Protein AF-A0A5S3N6Y7-F1 (afdb_monomer_lite)

Sequence (232 aa):
MGKIKNPLSKKVLSSNWLITLTSTMLGVLLGLYLNSYYENKKLIEAKEKALEQVLKEVSENEEILTSYNSALKSKFDPLMYLFSKLNEDGEILVHKDSIKIFKESSKNIISIENIQEKSANFYQINGTFDFHLDSPLLFKGLSNVTWQSYKQTNYLSITNFRCLIDFEGLYELQEEVNKLNYNWRETFVNENFFENIVFRNKLAKQMRNLIIKQNLLLDLYKYRENVLKNCD

Foldseek 3Di:
DDDPDDPVVVVVVPDPVVVVVVVVVVVVVVVVVVVVVVVVVVLVVVLVVLVVVLLVLLVVLLVLLVLQLVLLVVVLQLLVVQLVQQDLQLWRKDFPVCVVVNCVSNVQFWDWDDWDDPDPTIITTDTDTDRDRPGPCLPPFRDCPSVVVSVPDPSVVVWQVLLVVLSVVLVVLSVVLSVLSPVLSCLVPVDPCSNDPVSVVVNSVSSVVSSVSSVVSSVSSVCVVVSVVRGD

Structure (mmCIF, N/CA/C/O backbone):
data_AF-A0A5S3N6Y7-F1
#
_entry.id   AF-A0A5S3N6Y7-F1
#
loop_
_atom_site.group_PDB
_atom_site.id
_atom_site.type_symbol
_atom_site.label_atom_id
_atom_site.label_alt_id
_atom_site.label_comp_id
_atom_site.label_asym_id
_atom_site.label_entity_id
_atom_site.label_seq_id
_atom_site.pdbx_PDB_ins_code
_atom_site.Cartn_x
_atom_site.Cartn_y
_atom_site.Cartn_z
_atom_site.occupancy
_atom_site.B_iso_or_equiv
_atom_site.auth_seq_id
_atom_site.auth_comp_id
_atom_site.auth_asym_id
_atom_site.auth_atom_id
_atom_site.pdbx_PDB_model_num
ATOM 1 N N . MET A 1 1 ? 73.025 -12.690 -57.523 1.00 43.97 1 MET A N 1
ATOM 2 C CA . MET A 1 1 ? 72.097 -11.619 -57.090 1.00 43.97 1 MET A CA 1
ATOM 3 C C . MET A 1 1 ? 71.274 -11.159 -58.287 1.00 43.97 1 MET A C 1
ATOM 5 O O . MET A 1 1 ? 71.806 -10.471 -59.142 1.00 43.97 1 MET A O 1
ATOM 9 N N . GLY A 1 2 ? 70.002 -11.548 -58.369 1.00 42.09 2 GLY A N 1
ATOM 10 C CA . GLY A 1 2 ? 69.064 -11.058 -59.384 1.00 42.09 2 GLY A CA 1
ATOM 11 C C . GLY A 1 2 ? 67.694 -10.887 -58.741 1.00 42.09 2 GLY A C 1
ATOM 12 O O . GLY A 1 2 ? 67.051 -11.870 -58.393 1.00 42.09 2 GLY A O 1
ATOM 13 N N . LYS A 1 3 ? 67.292 -9.636 -58.485 1.00 48.16 3 LYS A N 1
ATOM 14 C CA . LYS A 1 3 ? 66.012 -9.289 -57.853 1.00 48.16 3 LYS A CA 1
ATOM 15 C C . LYS A 1 3 ? 64.872 -9.528 -58.846 1.00 48.16 3 LYS A C 1
ATOM 17 O O . LYS A 1 3 ? 64.744 -8.777 -59.811 1.00 48.16 3 LYS A O 1
ATOM 22 N N . ILE A 1 4 ? 64.008 -10.504 -58.572 1.00 48.06 4 ILE A N 1
ATOM 23 C CA . ILE A 1 4 ? 62.712 -10.640 -59.245 1.00 48.06 4 ILE A CA 1
ATOM 24 C C . ILE A 1 4 ? 61.803 -9.523 -58.711 1.00 48.06 4 ILE A C 1
ATOM 26 O O . ILE A 1 4 ? 61.243 -9.615 -57.621 1.00 48.06 4 ILE A O 1
ATOM 30 N N . LYS A 1 5 ? 61.704 -8.416 -59.455 1.00 53.94 5 LYS A N 1
ATOM 31 C CA . LYS A 1 5 ? 60.680 -7.385 -59.237 1.00 53.94 5 LYS A CA 1
ATOM 32 C C . LYS A 1 5 ? 59.396 -7.860 -59.907 1.00 53.94 5 LYS A C 1
ATOM 34 O O . LYS A 1 5 ? 59.330 -7.886 -61.128 1.00 53.94 5 LYS A O 1
ATOM 39 N N . ASN A 1 6 ? 58.391 -8.207 -59.109 1.00 48.56 6 ASN A N 1
ATOM 40 C CA . ASN A 1 6 ? 57.060 -8.580 -59.583 1.00 48.56 6 ASN A CA 1
ATOM 41 C C . ASN A 1 6 ? 56.277 -7.298 -59.974 1.00 48.56 6 ASN A C 1
ATOM 43 O O . ASN A 1 6 ? 55.905 -6.540 -59.076 1.00 48.56 6 ASN A O 1
ATOM 47 N N . PRO A 1 7 ? 56.038 -6.984 -61.267 1.00 47.34 7 PRO A N 1
ATOM 48 C CA . PRO A 1 7 ? 55.383 -5.739 -61.685 1.00 47.34 7 PRO A CA 1
ATOM 49 C C . PRO A 1 7 ? 53.847 -5.843 -61.744 1.00 47.34 7 PRO A C 1
ATOM 51 O O . PRO A 1 7 ? 53.169 -4.835 -61.939 1.00 47.34 7 PRO A O 1
ATOM 54 N N . LEU A 1 8 ? 53.285 -7.041 -61.557 1.00 47.97 8 LEU A N 1
ATOM 55 C CA . LEU A 1 8 ? 51.847 -7.306 -61.666 1.00 47.97 8 LEU A CA 1
ATOM 56 C C . LEU A 1 8 ? 51.025 -6.795 -60.471 1.00 47.97 8 LEU A C 1
ATOM 58 O O . LEU A 1 8 ? 49.862 -6.445 -60.652 1.00 47.97 8 LEU A O 1
ATOM 62 N N . SER A 1 9 ? 51.616 -6.652 -59.279 1.00 53.56 9 SER A N 1
ATOM 63 C CA . SER A 1 9 ? 50.878 -6.162 -58.103 1.00 53.56 9 SER A CA 1
ATOM 64 C C . SER A 1 9 ? 50.538 -4.668 -58.178 1.00 53.56 9 SER A C 1
ATOM 66 O O . SER A 1 9 ? 49.513 -4.247 -57.652 1.00 53.56 9 SER A O 1
ATOM 68 N N . LYS A 1 10 ? 51.343 -3.858 -58.882 1.00 51.72 10 LYS A N 1
ATOM 69 C CA . LYS A 1 10 ? 51.135 -2.400 -58.970 1.00 51.72 10 LYS A CA 1
ATOM 70 C C . LYS A 1 10 ? 50.034 -1.975 -59.947 1.00 51.72 10 LYS A C 1
ATOM 72 O O . LYS A 1 10 ? 49.425 -0.941 -59.716 1.00 51.72 10 LYS A O 1
ATOM 77 N N . LYS A 1 11 ? 49.757 -2.752 -61.005 1.00 52.03 11 LYS A N 1
ATOM 78 C CA . LYS A 1 11 ? 48.714 -2.425 -62.004 1.00 52.03 11 LYS A CA 1
ATOM 79 C C . LYS A 1 11 ? 47.298 -2.804 -61.564 1.00 52.03 11 LYS A C 1
ATOM 81 O O . LYS A 1 11 ? 46.346 -2.155 -61.980 1.00 52.03 11 LYS A O 1
ATOM 86 N N . VAL A 1 12 ? 47.153 -3.825 -60.718 1.00 54.66 12 VAL A N 1
ATOM 87 C CA . VAL A 1 12 ? 45.844 -4.230 -60.171 1.00 54.66 12 VAL A CA 1
ATOM 88 C C . VAL A 1 12 ? 45.393 -3.265 -59.066 1.00 54.66 12 VAL A C 1
ATOM 90 O O . VAL A 1 12 ? 44.217 -2.921 -58.998 1.00 54.66 12 VAL A O 1
ATOM 93 N N . LEU A 1 13 ? 46.337 -2.741 -58.273 1.00 53.34 13 LEU A N 1
ATOM 94 C CA . LEU A 1 13 ? 46.087 -1.730 -57.235 1.00 53.34 13 LEU A CA 1
ATOM 95 C C . LEU A 1 13 ? 45.814 -0.312 -57.780 1.00 53.34 13 LEU A C 1
ATOM 97 O O . LEU A 1 13 ? 45.320 0.527 -57.038 1.00 53.34 13 LEU A O 1
ATOM 101 N N . SER A 1 14 ? 46.112 -0.033 -59.055 1.00 56.16 14 SER A N 1
ATOM 102 C CA . SER A 1 14 ? 45.905 1.281 -59.688 1.00 56.16 14 SER A CA 1
ATOM 103 C C . SER A 1 14 ? 44.718 1.321 -60.659 1.00 56.16 14 SER A C 1
ATOM 105 O O . SER A 1 14 ? 44.621 2.240 -61.470 1.00 56.16 14 SER A O 1
ATOM 107 N N . SER A 1 15 ? 43.855 0.301 -60.654 1.00 67.19 15 SER A N 1
ATOM 108 C CA . SER A 1 15 ? 42.676 0.266 -61.522 1.00 67.19 15 SER A CA 1
ATOM 109 C C . SER A 1 15 ? 41.584 1.169 -60.951 1.00 67.19 15 SER A C 1
ATOM 111 O O . SER A 1 15 ? 41.131 0.940 -59.829 1.00 67.19 15 SER A O 1
ATOM 113 N N . ASN A 1 16 ? 41.122 2.158 -61.725 1.00 72.25 16 ASN A N 1
ATOM 114 C CA . ASN A 1 16 ? 40.023 3.053 -61.335 1.00 72.25 16 ASN A CA 1
ATOM 115 C C . ASN A 1 16 ? 38.793 2.276 -60.839 1.00 72.25 16 ASN A C 1
ATOM 117 O O . ASN A 1 16 ? 38.166 2.690 -59.876 1.00 72.25 16 ASN A O 1
ATOM 121 N N . TRP A 1 17 ? 38.502 1.110 -61.424 1.00 78.19 17 TRP A N 1
ATOM 122 C CA . TRP A 1 17 ? 37.406 0.242 -60.985 1.00 78.19 17 TRP A CA 1
ATOM 123 C C . TRP A 1 17 ? 37.608 -0.319 -59.568 1.00 78.19 17 TRP A C 1
ATOM 125 O O . TRP A 1 17 ? 36.667 -0.342 -58.780 1.00 78.19 17 TRP A O 1
ATOM 135 N N . LEU A 1 18 ? 38.833 -0.720 -59.210 1.00 75.44 18 LEU A N 1
ATOM 136 C CA . LEU A 1 18 ? 39.153 -1.233 -57.874 1.00 75.44 18 LEU A CA 1
ATOM 137 C C . LEU A 1 18 ? 39.140 -0.109 -56.828 1.00 75.44 18 LEU A C 1
ATOM 139 O O . LEU A 1 18 ? 38.683 -0.318 -55.706 1.00 75.44 18 LEU A O 1
ATOM 143 N N . ILE A 1 19 ? 39.566 1.098 -57.208 1.00 76.12 19 ILE A N 1
ATOM 144 C CA . ILE A 1 19 ? 39.475 2.297 -56.363 1.00 76.12 19 ILE A CA 1
ATOM 145 C C . ILE A 1 19 ? 38.005 2.679 -56.134 1.00 76.12 19 ILE A C 1
ATOM 147 O O . ILE A 1 19 ? 37.608 2.927 -55.000 1.00 76.12 19 ILE A O 1
ATOM 151 N N . THR A 1 20 ? 37.167 2.661 -57.175 1.00 81.38 20 THR A N 1
ATOM 152 C CA . THR A 1 20 ? 35.724 2.915 -57.041 1.00 81.38 20 THR A CA 1
ATOM 153 C C . THR A 1 20 ? 35.050 1.853 -56.176 1.00 81.38 20 THR A C 1
ATOM 155 O O . THR A 1 20 ? 34.348 2.210 -55.239 1.00 81.38 20 THR A O 1
ATOM 158 N N . LEU A 1 21 ? 35.308 0.563 -56.415 1.00 79.69 21 LEU A N 1
ATOM 159 C CA . LEU A 1 21 ? 34.727 -0.533 -55.633 1.00 79.69 21 LEU A CA 1
ATOM 160 C C . LEU A 1 21 ? 35.117 -0.447 -54.148 1.00 79.69 21 LEU A C 1
ATOM 162 O O . LEU A 1 21 ? 34.258 -0.565 -53.276 1.00 79.69 21 LEU A O 1
ATOM 166 N N . THR A 1 22 ? 36.398 -0.203 -53.852 1.00 79.31 22 THR A N 1
ATOM 167 C CA . THR A 1 22 ? 36.876 -0.043 -52.469 1.00 79.31 22 THR A CA 1
ATOM 168 C C . THR A 1 22 ? 36.317 1.218 -51.816 1.00 79.31 22 THR A C 1
ATOM 170 O O . THR A 1 22 ? 35.908 1.155 -50.661 1.00 79.31 22 THR A O 1
ATOM 173 N N . SER A 1 23 ? 36.203 2.335 -52.542 1.00 84.81 23 SER A N 1
ATOM 174 C CA . SER A 1 23 ? 35.559 3.560 -52.049 1.00 84.81 23 SER A CA 1
ATOM 175 C C . SER A 1 23 ? 34.069 3.358 -51.755 1.00 84.81 23 SER A C 1
ATOM 177 O O . SER A 1 23 ? 33.605 3.772 -50.695 1.00 84.81 23 SER A O 1
ATOM 179 N N . THR A 1 24 ? 33.324 2.667 -52.625 1.00 87.31 24 THR A N 1
ATOM 180 C CA . THR A 1 24 ? 31.912 2.328 -52.386 1.00 87.31 24 THR A CA 1
ATOM 181 C C . THR A 1 24 ? 31.762 1.386 -51.196 1.00 87.31 24 THR A C 1
ATOM 183 O O . THR A 1 24 ? 30.915 1.624 -50.341 1.00 87.31 24 THR A O 1
ATOM 186 N N . MET A 1 25 ? 32.602 0.353 -51.087 1.00 88.25 25 MET A N 1
ATOM 187 C CA . MET A 1 25 ? 32.562 -0.587 -49.964 1.00 88.25 25 MET A CA 1
ATOM 188 C C . MET A 1 25 ? 32.903 0.104 -48.639 1.00 88.25 25 MET A C 1
ATOM 190 O O . MET A 1 25 ? 32.197 -0.092 -47.656 1.00 88.25 25 MET A O 1
ATOM 194 N N . LEU A 1 26 ? 33.924 0.967 -48.618 1.00 87.62 26 LEU A N 1
ATOM 195 C CA . LEU A 1 26 ? 34.251 1.796 -47.456 1.00 87.62 26 LEU A CA 1
ATOM 196 C C . LEU A 1 26 ? 33.112 2.758 -47.112 1.00 87.62 26 LEU A C 1
ATOM 198 O O . LEU A 1 26 ? 32.781 2.891 -45.941 1.00 87.62 26 LEU A O 1
ATOM 202 N N . GLY A 1 27 ? 32.478 3.384 -48.106 1.00 89.19 27 GLY A N 1
ATOM 203 C CA . GLY A 1 27 ? 31.322 4.258 -47.903 1.00 89.19 27 GLY A CA 1
ATOM 204 C C . GLY A 1 27 ? 30.127 3.526 -47.290 1.00 89.19 27 GLY A C 1
ATOM 205 O O . GLY A 1 27 ? 29.530 4.025 -46.341 1.00 89.19 27 GLY A O 1
ATOM 206 N N . VAL A 1 28 ? 29.815 2.317 -47.769 1.00 91.56 28 VAL A N 1
ATOM 207 C CA . VAL A 1 28 ? 28.753 1.469 -47.202 1.00 91.56 28 VAL A CA 1
ATOM 208 C C . VAL A 1 28 ? 29.105 1.027 -45.782 1.00 91.56 28 VAL A C 1
ATOM 210 O O . VAL A 1 28 ? 28.272 1.157 -44.891 1.00 91.56 28 VAL A O 1
ATOM 213 N N . LEU A 1 29 ? 30.332 0.555 -45.541 1.00 88.75 29 LEU A N 1
ATOM 214 C CA . LEU A 1 29 ? 30.776 0.132 -44.207 1.00 88.75 29 LEU A CA 1
ATOM 215 C C . LEU A 1 29 ? 30.758 1.291 -43.204 1.00 88.75 29 LEU A C 1
ATOM 217 O O . LEU A 1 29 ? 30.262 1.125 -42.092 1.00 8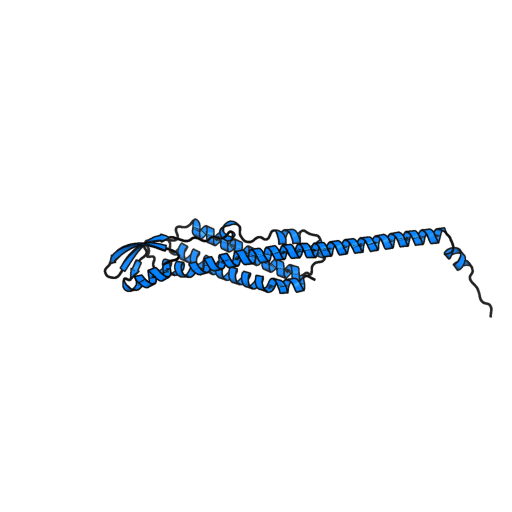8.75 29 LEU A O 1
ATOM 221 N N . LEU A 1 30 ? 31.246 2.470 -43.599 1.00 87.94 30 LEU A N 1
ATOM 222 C CA . LEU A 1 30 ? 31.186 3.682 -42.781 1.00 87.94 30 LEU A CA 1
ATOM 223 C C . LEU A 1 30 ? 29.742 4.124 -42.542 1.00 87.94 30 LEU A C 1
ATOM 225 O O . LEU A 1 30 ? 29.404 4.485 -41.420 1.00 87.94 30 LEU A O 1
ATOM 229 N N . GLY A 1 31 ? 28.880 4.060 -43.559 1.00 88.25 31 GLY A N 1
ATOM 230 C CA . GLY A 1 31 ? 27.458 4.373 -43.430 1.00 88.25 31 GLY A CA 1
ATOM 231 C C . GLY A 1 31 ? 26.744 3.449 -42.442 1.00 88.25 31 GLY A C 1
ATOM 232 O O . GLY A 1 31 ? 26.048 3.931 -41.553 1.00 88.25 31 GLY A O 1
ATOM 233 N N . LEU A 1 32 ? 26.970 2.135 -42.542 1.00 86.50 32 LEU A N 1
ATOM 234 C CA . LEU A 1 32 ? 26.429 1.144 -41.605 1.00 86.50 32 LEU A CA 1
ATOM 235 C C . LEU A 1 32 ? 26.953 1.361 -40.183 1.00 86.50 32 LEU A C 1
ATOM 237 O O . LEU A 1 32 ? 26.173 1.331 -39.235 1.00 86.50 32 LEU A O 1
ATOM 241 N N . TYR A 1 33 ? 28.255 1.619 -40.036 1.00 89.50 33 TYR A N 1
ATOM 242 C CA . TYR A 1 33 ? 28.871 1.900 -38.742 1.00 89.50 33 TYR A CA 1
ATOM 243 C C . TYR A 1 33 ? 28.282 3.157 -38.092 1.00 89.50 33 TYR A C 1
ATOM 245 O O . TYR A 1 33 ? 27.873 3.117 -36.934 1.00 89.50 33 TYR A O 1
ATOM 253 N N . LEU A 1 34 ? 28.193 4.263 -38.839 1.00 89.50 34 LEU A N 1
ATOM 254 C CA . LEU A 1 34 ? 27.618 5.512 -38.341 1.00 89.50 34 LEU A CA 1
ATOM 255 C C . LEU A 1 34 ? 26.144 5.334 -37.982 1.00 89.50 34 LEU A C 1
ATOM 257 O O . LEU A 1 34 ? 25.732 5.772 -36.912 1.00 89.50 34 LEU A O 1
ATOM 261 N N . ASN A 1 35 ? 25.362 4.660 -38.830 1.00 90.44 35 ASN A N 1
ATOM 262 C CA . ASN A 1 35 ? 23.953 4.403 -38.548 1.00 90.44 35 ASN A CA 1
ATOM 263 C C . ASN A 1 35 ? 23.782 3.579 -37.265 1.00 90.44 35 ASN A C 1
ATOM 265 O O . ASN A 1 35 ? 23.044 3.987 -36.375 1.00 90.44 35 ASN A O 1
ATOM 269 N N . SER A 1 36 ? 24.538 2.487 -37.125 1.00 86.19 36 SER A N 1
ATOM 270 C CA . SER A 1 36 ? 24.530 1.657 -35.916 1.00 86.19 36 SER A CA 1
ATOM 271 C C . SER A 1 36 ? 24.939 2.449 -34.668 1.00 86.19 36 SER A C 1
ATOM 273 O O . SER A 1 36 ? 24.307 2.323 -33.620 1.00 86.19 36 SER A O 1
ATOM 275 N N . TYR A 1 37 ? 25.942 3.325 -34.780 1.00 89.69 37 TYR A N 1
ATOM 276 C CA . TYR A 1 37 ? 26.365 4.200 -33.687 1.00 89.69 37 TYR A CA 1
ATOM 277 C C . TYR A 1 37 ? 25.256 5.177 -33.257 1.00 89.69 37 TYR A C 1
ATOM 279 O O . TYR A 1 37 ? 24.979 5.306 -32.063 1.00 89.69 37 TYR A O 1
ATOM 287 N N . TYR A 1 38 ? 24.591 5.844 -34.207 1.00 90.56 38 TYR A N 1
ATOM 288 C CA . TYR A 1 38 ? 23.493 6.771 -33.906 1.00 90.56 38 TYR A CA 1
ATOM 289 C C . TYR A 1 38 ? 22.250 6.058 -33.364 1.00 90.56 38 TYR A C 1
ATOM 291 O O . TYR A 1 38 ? 21.617 6.570 -32.440 1.00 90.56 38 TYR A O 1
ATOM 299 N N . GLU A 1 39 ? 21.912 4.882 -33.893 1.00 87.88 39 GLU A N 1
ATOM 300 C CA . GLU A 1 39 ? 20.818 4.051 -33.383 1.00 87.88 39 GLU A CA 1
ATOM 301 C C . GLU A 1 39 ? 21.078 3.619 -31.940 1.00 87.88 39 GLU A C 1
ATOM 303 O O . GLU A 1 39 ? 20.203 3.789 -31.091 1.00 87.88 39 GLU A O 1
ATOM 308 N N . ASN A 1 40 ? 22.292 3.150 -31.634 1.00 87.88 40 ASN A N 1
ATOM 309 C CA . ASN A 1 40 ? 22.659 2.762 -30.276 1.00 87.88 40 ASN A CA 1
ATOM 310 C C . ASN A 1 40 ? 22.630 3.959 -29.316 1.00 87.88 40 ASN A C 1
ATOM 312 O O . ASN A 1 40 ? 22.079 3.869 -28.222 1.00 87.88 40 ASN A O 1
ATOM 316 N N . LYS A 1 41 ? 23.149 5.118 -29.742 1.00 89.06 41 LYS A N 1
ATOM 317 C CA . LYS A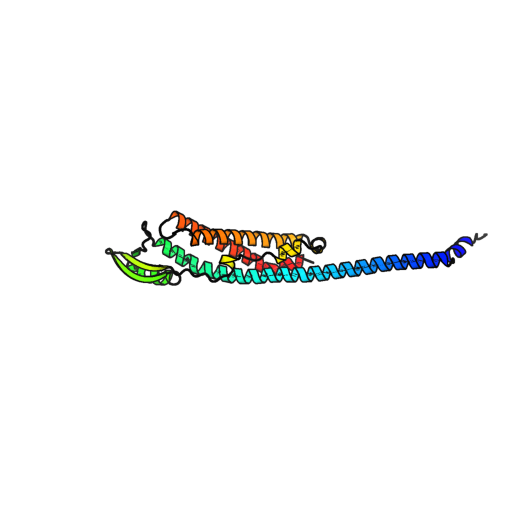 1 41 ? 23.085 6.345 -28.938 1.00 89.06 41 LYS A CA 1
ATOM 318 C C . LYS A 1 41 ? 21.639 6.748 -28.634 1.00 89.06 41 LYS A C 1
ATOM 320 O O . LYS A 1 41 ? 21.308 7.021 -27.485 1.00 89.06 41 LYS A O 1
ATOM 325 N N . LYS A 1 42 ? 20.766 6.737 -29.644 1.00 89.94 42 LYS A N 1
ATOM 326 C CA . LYS A 1 42 ? 19.338 7.043 -29.477 1.00 89.94 42 LYS A CA 1
ATOM 327 C C . LYS A 1 42 ? 18.648 6.044 -28.545 1.00 89.94 42 LYS A C 1
ATOM 329 O O . LYS A 1 42 ? 17.774 6.437 -27.777 1.00 89.94 42 LYS A O 1
ATOM 334 N N . LEU A 1 43 ? 19.030 4.768 -28.612 1.00 90.00 43 LEU A N 1
ATOM 335 C CA . LEU A 1 43 ? 18.506 3.720 -27.740 1.00 90.00 43 LEU A CA 1
ATOM 336 C C . LEU A 1 43 ? 18.898 3.960 -26.273 1.00 90.00 43 LEU A C 1
ATOM 338 O O . LEU A 1 43 ? 18.043 3.836 -25.400 1.00 90.00 43 LEU A O 1
ATOM 342 N N . ILE A 1 44 ? 20.146 4.361 -26.012 1.00 90.44 44 ILE A N 1
ATOM 343 C CA . ILE A 1 44 ? 20.635 4.709 -24.667 1.00 90.44 44 ILE A CA 1
ATOM 344 C C . ILE A 1 44 ? 19.899 5.939 -24.117 1.00 90.44 44 ILE A C 1
ATOM 346 O O . ILE A 1 44 ? 19.339 5.868 -23.028 1.00 90.44 44 ILE A O 1
ATOM 350 N N . GLU A 1 45 ? 19.801 7.025 -24.889 1.00 90.94 45 GLU A N 1
ATOM 351 C CA . GLU A 1 45 ? 19.080 8.240 -24.462 1.00 90.94 45 GLU A CA 1
ATOM 352 C C . GLU A 1 45 ? 17.596 7.959 -24.163 1.00 90.94 45 GLU A C 1
ATOM 354 O O . GLU A 1 45 ? 16.990 8.553 -23.270 1.00 90.94 45 GLU A O 1
ATOM 359 N N . ALA A 1 46 ? 16.978 7.053 -24.923 1.00 90.38 46 ALA A N 1
ATOM 360 C CA . ALA A 1 46 ? 15.597 6.655 -24.697 1.00 90.38 46 ALA A CA 1
ATOM 361 C C . ALA A 1 46 ? 15.443 5.734 -23.472 1.00 90.38 46 ALA A C 1
ATOM 363 O O . ALA A 1 46 ? 14.468 5.891 -22.733 1.00 90.38 46 ALA A O 1
ATOM 364 N N . LYS A 1 47 ? 16.411 4.836 -23.216 1.00 92.56 47 LYS A N 1
ATOM 365 C CA . LYS A 1 47 ? 16.502 4.036 -21.979 1.00 92.56 47 LYS A CA 1
ATOM 366 C C . LYS A 1 47 ? 16.542 4.947 -20.755 1.00 92.56 47 LYS A C 1
ATOM 368 O O . LYS A 1 47 ? 15.763 4.737 -19.830 1.00 92.56 47 LYS A O 1
ATOM 373 N N . GLU A 1 48 ? 17.420 5.948 -20.764 1.00 91.31 48 GLU A N 1
ATOM 374 C CA . GLU A 1 48 ? 17.596 6.901 -19.660 1.00 91.31 48 GLU A CA 1
ATOM 375 C C . GLU A 1 48 ? 16.289 7.634 -19.348 1.00 91.31 48 GLU A C 1
ATOM 377 O O . GLU A 1 48 ? 15.788 7.551 -18.229 1.00 91.31 48 GLU A O 1
ATOM 382 N N . LYS A 1 49 ? 15.652 8.234 -20.361 1.00 91.62 49 LYS A N 1
ATOM 383 C CA . LYS A 1 49 ? 14.351 8.906 -20.197 1.00 91.62 49 LYS A CA 1
ATOM 384 C C . LYS A 1 49 ? 13.260 7.972 -19.681 1.00 91.62 49 LYS A C 1
ATOM 386 O O . LYS A 1 49 ? 12.411 8.388 -18.898 1.00 91.62 49 LYS A O 1
ATOM 391 N N . ALA A 1 50 ? 13.241 6.720 -20.133 1.00 92.69 50 ALA A N 1
ATOM 392 C CA . ALA A 1 50 ? 12.257 5.749 -19.672 1.00 92.69 50 ALA A CA 1
ATOM 393 C C . ALA A 1 50 ? 12.493 5.361 -18.201 1.00 92.69 50 ALA A C 1
ATOM 395 O O . ALA A 1 50 ? 11.532 5.289 -17.436 1.00 92.69 50 ALA A O 1
ATOM 396 N N . LEU A 1 51 ? 13.751 5.181 -17.784 1.00 91.94 51 LEU A N 1
ATOM 397 C CA . LEU A 1 51 ? 14.109 4.954 -16.380 1.00 91.94 51 LEU A CA 1
ATOM 398 C C . LEU A 1 51 ? 13.748 6.156 -15.498 1.00 91.94 51 LEU A C 1
ATOM 400 O O . LEU A 1 51 ? 13.210 5.959 -14.413 1.00 91.94 51 LEU A O 1
ATOM 404 N N . GLU A 1 52 ? 13.951 7.389 -15.969 1.00 92.12 52 GLU A N 1
ATOM 405 C CA . GLU A 1 52 ? 13.504 8.596 -15.257 1.00 92.12 52 GLU A CA 1
ATOM 406 C C . GLU A 1 52 ? 11.994 8.582 -14.986 1.00 92.12 52 GLU A C 1
ATOM 408 O O . GLU A 1 52 ? 11.559 8.935 -13.890 1.00 92.12 52 GLU A O 1
ATOM 413 N N . GLN A 1 53 ? 11.181 8.133 -15.949 1.00 94.31 53 GLN A N 1
ATOM 414 C CA . GLN A 1 53 ? 9.738 7.995 -15.729 1.00 94.31 53 GLN A CA 1
ATOM 415 C C . GLN A 1 53 ? 9.418 6.889 -14.717 1.00 94.31 53 GLN A C 1
ATOM 417 O O . GLN A 1 53 ? 8.565 7.093 -13.856 1.00 94.31 53 GLN A O 1
ATOM 422 N N . VAL A 1 54 ? 10.104 5.740 -14.778 1.00 94.00 54 VAL A N 1
ATOM 423 C CA . VAL A 1 54 ? 9.925 4.656 -13.791 1.00 94.00 54 VAL A CA 1
ATOM 424 C C . VAL A 1 54 ? 10.233 5.163 -12.382 1.00 94.00 54 VAL A C 1
ATOM 426 O O . VAL A 1 54 ? 9.480 4.896 -11.450 1.00 94.00 54 VAL A O 1
ATOM 429 N N . LEU A 1 55 ? 11.303 5.940 -12.215 1.00 92.44 55 LEU A N 1
ATOM 430 C CA . LEU A 1 55 ? 11.647 6.546 -10.930 1.00 92.44 55 LEU A CA 1
ATOM 431 C C . LEU A 1 55 ? 10.620 7.553 -10.446 1.00 92.44 55 LEU A C 1
ATOM 433 O O . LEU A 1 55 ? 10.340 7.619 -9.250 1.00 92.44 55 LEU A O 1
ATOM 437 N N . LYS A 1 56 ? 10.084 8.351 -11.366 1.00 94.44 56 LYS A N 1
ATOM 438 C CA . LYS A 1 56 ? 9.032 9.303 -11.048 1.00 94.44 56 LYS A CA 1
ATOM 439 C C . LYS A 1 56 ? 7.791 8.577 -10.525 1.00 94.44 56 LYS A C 1
ATOM 441 O O . LYS A 1 56 ? 7.312 8.942 -9.458 1.00 94.44 56 LYS A O 1
ATOM 446 N N . GLU A 1 57 ? 7.349 7.508 -11.195 1.00 95.00 57 GLU A N 1
ATOM 447 C CA . GLU A 1 57 ? 6.247 6.652 -10.722 1.00 95.00 57 GLU A CA 1
ATOM 448 C C . GLU A 1 57 ? 6.546 6.068 -9.331 1.00 95.00 57 GLU A C 1
ATOM 450 O O . GLU A 1 57 ? 5.703 6.137 -8.439 1.00 95.00 57 GLU A O 1
ATOM 455 N N . VAL A 1 58 ? 7.765 5.567 -9.104 1.00 95.00 58 VAL A N 1
ATOM 456 C CA . VAL A 1 58 ? 8.199 5.062 -7.789 1.00 95.00 58 VAL A CA 1
ATOM 457 C C . VAL A 1 58 ? 8.129 6.145 -6.706 1.00 95.00 58 VAL A C 1
ATOM 459 O O . VAL A 1 58 ? 7.642 5.877 -5.609 1.00 95.00 58 VAL A O 1
ATOM 462 N N . SER A 1 59 ? 8.585 7.364 -6.997 1.00 94.44 59 SER A N 1
ATOM 463 C CA . SER A 1 59 ? 8.570 8.478 -6.041 1.00 94.44 59 SER A CA 1
ATOM 464 C C . SER A 1 59 ? 7.151 8.953 -5.721 1.00 94.44 59 SER A C 1
ATOM 466 O O . SER A 1 59 ? 6.842 9.231 -4.565 1.00 94.44 59 SER A O 1
ATOM 468 N N . GLU A 1 60 ? 6.282 9.041 -6.727 1.00 94.88 60 GLU A N 1
ATOM 469 C CA . GLU A 1 60 ? 4.872 9.404 -6.539 1.00 94.88 60 GLU A CA 1
ATOM 470 C C . GLU A 1 60 ? 4.139 8.328 -5.722 1.00 94.88 60 GLU A C 1
ATOM 472 O O . GLU A 1 60 ? 3.392 8.638 -4.790 1.00 94.88 60 GLU A O 1
ATOM 477 N N . ASN A 1 61 ? 4.405 7.051 -6.009 1.00 95.75 61 ASN A N 1
ATOM 478 C CA . ASN A 1 61 ? 3.871 5.933 -5.237 1.00 95.75 61 ASN A CA 1
ATOM 479 C C . ASN A 1 61 ? 4.358 5.951 -3.779 1.00 95.75 61 ASN A C 1
ATOM 481 O O . ASN A 1 61 ? 3.564 5.684 -2.876 1.00 95.75 61 ASN A O 1
ATOM 485 N N . GLU A 1 62 ? 5.627 6.284 -3.527 1.00 95.75 62 GLU A N 1
ATOM 486 C CA . GLU A 1 62 ? 6.177 6.430 -2.173 1.00 95.75 62 GLU A CA 1
ATOM 487 C C . GLU A 1 62 ? 5.441 7.511 -1.376 1.00 95.75 62 GLU A C 1
ATOM 489 O O . GLU A 1 62 ? 5.068 7.273 -0.224 1.00 95.75 62 GLU A O 1
ATOM 494 N N . GLU A 1 63 ? 5.196 8.679 -1.970 1.00 94.94 63 GLU A N 1
ATOM 495 C CA . GLU A 1 63 ? 4.480 9.779 -1.315 1.00 94.94 63 GLU A CA 1
ATOM 496 C C . GLU A 1 63 ? 3.049 9.365 -0.943 1.00 94.94 63 GLU A C 1
ATOM 498 O O . GLU A 1 63 ? 2.625 9.493 0.214 1.00 94.94 63 GLU A O 1
ATOM 503 N N . ILE A 1 64 ? 2.327 8.781 -1.905 1.00 95.25 64 ILE A N 1
ATOM 504 C CA . ILE A 1 64 ? 0.959 8.285 -1.718 1.00 95.25 64 ILE A CA 1
ATOM 505 C C . ILE A 1 64 ? 0.919 7.218 -0.616 1.00 95.25 64 ILE A C 1
ATOM 507 O O . ILE A 1 64 ? 0.063 7.268 0.277 1.00 95.25 64 ILE A O 1
ATOM 511 N N . LEU A 1 65 ? 1.859 6.270 -0.646 1.00 96.25 65 LEU A N 1
ATOM 512 C CA . LEU A 1 65 ? 1.968 5.201 0.341 1.00 96.25 65 LEU A CA 1
ATOM 513 C C . LEU A 1 65 ? 2.316 5.733 1.731 1.00 96.25 65 LEU A C 1
ATOM 515 O O . LEU A 1 65 ? 1.754 5.259 2.715 1.00 96.25 65 LEU A O 1
ATOM 519 N N . THR A 1 66 ? 3.205 6.720 1.828 1.00 95.94 66 THR A N 1
ATOM 520 C CA . THR A 1 66 ? 3.636 7.317 3.101 1.00 95.94 66 THR A CA 1
ATOM 521 C C . THR A 1 66 ? 2.469 7.992 3.809 1.00 95.94 66 THR A C 1
ATOM 523 O O . THR A 1 66 ? 2.231 7.743 4.998 1.00 95.94 66 THR A O 1
ATOM 526 N N . SER A 1 67 ? 1.709 8.808 3.074 1.00 94.69 67 SER A N 1
ATOM 527 C CA . SER A 1 67 ? 0.511 9.472 3.594 1.00 94.69 67 SER A CA 1
ATOM 528 C C . SER A 1 67 ? -0.529 8.444 4.048 1.00 94.69 67 SER A C 1
ATOM 530 O O . SER A 1 67 ? -0.996 8.473 5.191 1.00 94.69 67 SER A O 1
ATOM 532 N N . TYR A 1 68 ? -0.811 7.450 3.201 1.00 95.38 68 TYR A N 1
ATOM 533 C CA . TYR A 1 68 ? -1.791 6.411 3.508 1.00 95.38 68 TYR A CA 1
ATOM 534 C C . TYR A 1 68 ? -1.398 5.536 4.705 1.00 95.38 68 TYR A C 1
ATOM 536 O O . TYR A 1 68 ? -2.219 5.279 5.587 1.00 95.38 68 TYR A O 1
ATOM 544 N N . ASN A 1 69 ? -0.137 5.106 4.776 1.00 95.88 69 ASN A N 1
ATOM 545 C CA . ASN A 1 69 ? 0.389 4.305 5.878 1.00 95.88 69 ASN A CA 1
ATOM 546 C C . ASN A 1 69 ? 0.310 5.059 7.208 1.00 95.88 69 ASN A C 1
ATOM 548 O O . ASN A 1 69 ? -0.088 4.483 8.221 1.00 95.88 69 ASN A O 1
ATOM 552 N N . SER A 1 70 ? 0.648 6.349 7.199 1.00 94.38 70 SER A N 1
ATOM 553 C CA . SER A 1 70 ? 0.563 7.211 8.381 1.00 94.38 70 SER A CA 1
ATOM 554 C C . SER A 1 70 ? -0.884 7.364 8.857 1.00 94.38 70 SER A C 1
ATOM 556 O O . SER A 1 70 ? -1.166 7.208 10.050 1.00 94.38 70 SER A O 1
ATOM 558 N N . ALA A 1 71 ? -1.821 7.576 7.928 1.00 92.81 71 ALA A N 1
ATOM 559 C CA . ALA A 1 71 ? -3.247 7.648 8.233 1.00 92.81 71 ALA A CA 1
ATOM 560 C C . ALA A 1 71 ? -3.772 6.324 8.819 1.00 92.81 71 ALA A C 1
ATOM 562 O O . ALA A 1 71 ? -4.402 6.328 9.877 1.00 92.81 71 ALA A O 1
ATOM 563 N N . LEU A 1 72 ? -3.436 5.181 8.211 1.00 93.44 72 LEU A N 1
ATOM 564 C CA . LEU A 1 72 ? -3.812 3.857 8.721 1.00 93.44 72 LEU A CA 1
ATOM 565 C C . LEU A 1 72 ? -3.246 3.589 10.119 1.00 93.44 72 LEU A C 1
ATOM 567 O O . LEU A 1 72 ? -3.988 3.182 11.012 1.00 93.44 72 LEU A O 1
ATOM 571 N N . LYS A 1 73 ? -1.948 3.836 10.333 1.00 93.56 73 LYS A N 1
ATOM 572 C CA . LYS A 1 73 ? -1.294 3.640 11.636 1.00 93.56 73 LYS A CA 1
ATOM 573 C C . LYS A 1 73 ? -1.941 4.471 12.733 1.00 93.56 73 LYS A C 1
ATOM 575 O O . LYS A 1 73 ? -2.222 3.937 13.800 1.00 93.56 73 LYS A O 1
ATOM 580 N N . SER A 1 74 ? -2.218 5.747 12.462 1.00 92.69 74 SER A N 1
ATOM 581 C CA . SER A 1 74 ? -2.820 6.643 13.460 1.00 92.69 74 SER A CA 1
ATOM 582 C C . SER A 1 74 ? -4.226 6.216 13.895 1.00 92.69 74 SER A C 1
ATOM 584 O O . SER A 1 74 ? -4.654 6.563 14.995 1.00 92.69 74 SER A O 1
ATOM 586 N N . LYS A 1 75 ? -4.932 5.429 13.072 1.00 92.12 75 LYS A N 1
ATOM 587 C CA . LYS A 1 75 ? -6.253 4.874 13.394 1.00 92.12 75 LYS A CA 1
ATOM 588 C C . LYS A 1 75 ? -6.222 3.435 13.909 1.00 92.12 75 LYS A C 1
ATOM 590 O O . LYS A 1 75 ? -7.212 3.002 14.493 1.00 92.12 75 LYS A O 1
ATOM 595 N N . PHE A 1 76 ? -5.121 2.703 13.728 1.00 93.31 76 PHE A N 1
ATOM 596 C CA . PHE A 1 76 ? -5.028 1.290 14.104 1.00 93.31 76 PHE A CA 1
ATOM 597 C C . PHE A 1 76 ? -5.222 1.074 15.609 1.00 93.31 76 PHE A C 1
ATOM 599 O O . PHE A 1 76 ? -6.138 0.356 16.005 1.00 93.31 76 PHE A O 1
ATOM 606 N N . ASP A 1 77 ? -4.407 1.715 16.448 1.00 92.44 77 ASP A N 1
ATOM 607 C CA . ASP A 1 77 ? -4.474 1.515 17.902 1.00 92.44 77 ASP A CA 1
ATOM 608 C C . ASP A 1 77 ? -5.805 1.990 18.508 1.00 92.44 77 ASP A C 1
ATOM 610 O O . ASP A 1 77 ? -6.407 1.213 19.258 1.00 92.44 77 ASP A O 1
ATOM 614 N N . PRO A 1 78 ? -6.340 3.180 18.151 1.00 93.38 78 PRO A N 1
ATOM 615 C CA . PRO A 1 78 ? -7.689 3.568 18.548 1.00 93.38 78 PRO A CA 1
ATOM 616 C C . PRO A 1 78 ? -8.737 2.516 18.180 1.00 93.38 78 PRO A C 1
ATOM 618 O O . PRO A 1 78 ? -9.571 2.162 19.012 1.00 93.38 78 PRO A O 1
ATOM 621 N N . LEU A 1 79 ? -8.693 1.986 16.951 1.00 92.44 79 LEU A N 1
ATOM 622 C CA . LEU A 1 79 ? -9.675 1.011 16.473 1.00 92.44 79 LEU A CA 1
ATOM 623 C C . LEU A 1 79 ? -9.597 -0.292 17.271 1.00 92.44 79 LEU A C 1
ATOM 625 O O . LEU A 1 79 ? -10.623 -0.829 17.686 1.00 92.44 79 LEU A O 1
ATOM 629 N N . MET A 1 80 ? -8.384 -0.781 17.536 1.00 91.69 80 MET A N 1
ATOM 630 C CA . MET A 1 80 ? -8.180 -1.975 18.359 1.00 91.69 80 MET A CA 1
ATOM 631 C C . MET A 1 80 ? -8.654 -1.756 19.794 1.00 91.69 80 MET A C 1
ATOM 633 O O . MET A 1 80 ? -9.274 -2.641 20.388 1.00 91.69 80 MET A O 1
ATOM 637 N N . TYR A 1 81 ? -8.407 -0.567 20.343 1.00 92.69 81 TYR A N 1
ATOM 638 C CA . TYR A 1 81 ? -8.900 -0.200 21.661 1.00 92.69 81 TYR A CA 1
ATOM 639 C C . TYR A 1 81 ? -10.432 -0.180 21.698 1.00 92.69 81 TYR A C 1
ATOM 641 O O . TYR A 1 81 ? -11.012 -0.779 22.602 1.00 92.69 81 TYR A O 1
ATOM 649 N N . LEU A 1 82 ? -11.097 0.412 20.702 1.00 92.12 82 LEU A N 1
ATOM 650 C CA . LEU A 1 82 ? -12.557 0.389 20.579 1.00 92.12 82 LEU A CA 1
ATOM 651 C C . LEU A 1 82 ? -13.093 -1.045 20.527 1.00 92.12 82 LEU A C 1
ATOM 653 O O . LEU A 1 82 ? -13.995 -1.383 21.289 1.00 92.12 82 LEU A O 1
ATOM 657 N N . PHE A 1 83 ? -12.502 -1.911 19.698 1.00 90.75 83 PHE A N 1
ATOM 658 C CA . PHE A 1 83 ? -12.913 -3.315 19.600 1.00 90.75 83 PHE A CA 1
ATOM 659 C C . PHE A 1 83 ? -12.792 -4.066 20.927 1.00 90.75 83 PHE A C 1
ATOM 661 O O . PHE A 1 83 ? -13.616 -4.932 21.205 1.00 90.75 83 PHE A O 1
ATOM 668 N N . SER A 1 84 ? -11.827 -3.704 21.778 1.00 90.88 84 SER A N 1
ATOM 669 C CA . SER A 1 84 ? -11.683 -4.289 23.119 1.00 90.88 84 SER A CA 1
ATOM 670 C C . SER A 1 84 ? -12.787 -3.890 24.109 1.00 90.88 84 SER A C 1
ATOM 672 O O . SER A 1 84 ? -12.863 -4.462 25.196 1.00 90.88 84 SER A O 1
ATOM 674 N N . LYS A 1 85 ? -13.607 -2.885 23.773 1.00 92.19 85 LYS A N 1
ATOM 675 C CA . LYS A 1 85 ? -14.706 -2.369 24.609 1.00 92.19 85 LYS A CA 1
ATOM 676 C C . LYS A 1 85 ? -16.090 -2.776 24.118 1.00 92.19 85 LYS A C 1
ATOM 678 O O . LYS A 1 85 ? -17.072 -2.419 24.761 1.00 92.19 85 LYS A O 1
ATOM 683 N N . LEU A 1 86 ? -16.168 -3.510 23.010 1.00 90.69 86 LEU A N 1
ATOM 684 C CA . LEU A 1 86 ? -17.422 -4.052 22.502 1.00 90.69 86 LEU A CA 1
ATOM 685 C C . LEU A 1 86 ? -17.784 -5.332 23.259 1.00 90.69 86 LEU A C 1
ATOM 687 O O . LEU A 1 86 ? -16.940 -6.217 23.417 1.00 90.69 86 LEU A O 1
ATOM 691 N N . ASN A 1 87 ? -19.035 -5.443 23.701 1.00 87.94 87 ASN A N 1
ATOM 692 C CA . ASN A 1 87 ? -19.583 -6.690 24.235 1.00 87.94 87 ASN A CA 1
ATOM 693 C C . ASN A 1 87 ? -20.048 -7.635 23.099 1.00 87.94 87 ASN A C 1
ATOM 695 O O . ASN A 1 87 ? -19.744 -7.419 21.918 1.00 87.94 87 ASN A O 1
ATOM 699 N N . GLU A 1 88 ? -20.745 -8.716 23.462 1.00 84.31 88 GLU A N 1
ATOM 700 C CA . GLU A 1 88 ? -21.305 -9.689 22.508 1.00 84.31 88 GLU A CA 1
ATOM 701 C C . GLU A 1 88 ? -22.394 -9.078 21.618 1.00 84.31 88 GLU A C 1
ATOM 703 O O . GLU A 1 88 ? -22.467 -9.414 20.441 1.00 84.31 88 GLU A O 1
ATOM 708 N N . ASP A 1 89 ? -23.150 -8.115 22.148 1.00 85.94 89 ASP A N 1
ATOM 709 C CA . ASP A 1 89 ? -24.200 -7.389 21.427 1.00 85.94 89 ASP A CA 1
ATOM 710 C C . ASP A 1 89 ? -23.655 -6.232 20.563 1.00 85.94 89 ASP A C 1
ATOM 712 O O . ASP A 1 89 ? -24.421 -5.509 19.931 1.00 85.94 89 ASP A O 1
ATOM 716 N N . GLY A 1 90 ? -22.334 -6.009 20.550 1.00 84.94 90 GLY A N 1
ATOM 717 C CA . GLY A 1 90 ? -21.715 -4.885 19.839 1.00 84.94 90 GLY A CA 1
ATOM 718 C C . GLY A 1 90 ? -21.910 -3.520 20.514 1.00 84.94 90 GLY A C 1
ATOM 719 O O . GLY A 1 90 ? -21.597 -2.491 19.918 1.00 84.94 90 GLY A O 1
ATOM 720 N N . GLU A 1 91 ? -22.379 -3.482 21.762 1.00 90.00 91 GLU A N 1
ATOM 721 C CA . GLU A 1 91 ? -22.449 -2.270 22.578 1.00 90.00 91 GLU A CA 1
ATOM 722 C C . GLU A 1 91 ? -21.069 -1.910 23.146 1.00 90.00 91 GLU A C 1
ATOM 724 O O . GLU A 1 91 ? -20.316 -2.769 23.615 1.00 90.00 91 GLU A O 1
ATOM 729 N N . ILE A 1 92 ? -20.749 -0.614 23.170 1.00 92.44 92 ILE A N 1
ATOM 730 C CA . ILE A 1 92 ? -19.522 -0.106 23.789 1.00 92.44 92 ILE A CA 1
ATOM 731 C C . ILE A 1 92 ? -19.757 0.049 25.293 1.00 92.44 92 ILE A C 1
ATOM 733 O O . ILE A 1 92 ? -20.470 0.960 25.725 1.00 92.44 92 ILE A O 1
ATOM 737 N N . LEU A 1 93 ? -19.115 -0.802 26.093 1.00 93.31 93 LEU A N 1
ATOM 738 C CA . LEU A 1 93 ? -19.196 -0.775 27.553 1.00 93.31 93 LEU A CA 1
ATOM 739 C C . LEU A 1 93 ? -17.854 -0.377 28.167 1.00 93.31 93 LEU A C 1
ATOM 741 O O . LEU A 1 93 ? -16.815 -1.004 27.943 1.00 93.31 93 LEU A O 1
ATOM 745 N N . VAL A 1 94 ? -17.871 0.674 28.985 1.00 94.88 94 VAL A N 1
ATOM 746 C CA . VAL A 1 94 ? -16.662 1.239 29.596 1.00 94.88 94 VAL A CA 1
ATOM 747 C C . VAL A 1 94 ? -16.849 1.374 31.097 1.00 94.88 94 VAL A C 1
ATOM 749 O O . VAL A 1 94 ? -17.850 1.911 31.565 1.00 94.88 94 VAL A O 1
ATOM 752 N N . HIS A 1 95 ? -15.867 0.895 31.862 1.00 95.69 95 HIS A N 1
ATOM 753 C CA . HIS A 1 95 ? -15.868 1.050 33.314 1.00 95.69 95 HIS A CA 1
ATOM 754 C C . HIS A 1 95 ? -15.851 2.537 33.693 1.00 95.69 95 HIS A C 1
ATOM 756 O O . HIS A 1 95 ? -15.145 3.320 33.049 1.00 95.69 95 HIS A O 1
ATOM 762 N N . LYS A 1 96 ? -16.570 2.932 34.750 1.00 94.12 96 LYS A N 1
ATOM 763 C CA . LYS A 1 96 ? -16.687 4.345 35.163 1.00 94.12 96 LYS A CA 1
ATOM 764 C C . LYS A 1 96 ? -15.319 5.020 35.342 1.00 94.12 96 LYS A C 1
ATOM 766 O O . LYS A 1 96 ? -15.111 6.120 34.835 1.00 94.12 96 LYS A O 1
ATOM 771 N N . ASP A 1 97 ? -14.356 4.308 35.925 1.00 94.75 97 ASP A N 1
ATOM 772 C CA . ASP A 1 97 ? -12.986 4.807 36.146 1.00 94.75 97 ASP A CA 1
ATOM 773 C C . ASP A 1 97 ? -12.157 4.974 34.860 1.00 94.75 97 ASP A C 1
ATOM 775 O O . ASP A 1 97 ? -11.150 5.677 34.840 1.00 94.75 97 ASP A O 1
ATOM 779 N N . SER A 1 98 ? -12.562 4.332 33.761 1.00 94.44 98 SER A N 1
ATOM 780 C CA . SER A 1 98 ? -11.835 4.340 32.484 1.00 94.44 98 SER A CA 1
ATOM 781 C C . SER A 1 98 ? -12.399 5.330 31.465 1.00 94.44 98 SER A C 1
ATOM 783 O O . SER A 1 98 ? -11.881 5.413 30.352 1.00 94.44 98 SER A O 1
ATOM 785 N N . ILE A 1 99 ? -13.437 6.100 31.809 1.00 93.00 99 ILE A N 1
ATOM 786 C CA . ILE A 1 99 ? -14.135 6.952 30.836 1.00 93.00 99 ILE A CA 1
ATOM 787 C C . ILE A 1 99 ? -13.227 8.024 30.224 1.00 93.00 99 ILE A C 1
ATOM 789 O O . ILE A 1 99 ? -13.314 8.305 29.030 1.00 93.00 99 ILE A O 1
ATOM 793 N N . LYS A 1 100 ? -12.321 8.602 31.022 1.00 93.94 100 LYS A N 1
ATOM 794 C CA . LYS A 1 100 ? -11.368 9.613 30.548 1.00 93.94 100 LYS A CA 1
ATOM 795 C C . LYS A 1 100 ? -10.398 9.011 29.530 1.00 93.94 100 LYS A C 1
ATOM 797 O O . LYS A 1 100 ? -10.255 9.549 28.437 1.00 93.94 100 LYS A O 1
ATOM 802 N N . ILE A 1 101 ? -9.821 7.856 29.867 1.00 94.50 101 ILE A N 1
ATOM 803 C CA . ILE A 1 101 ? -8.912 7.109 28.988 1.00 94.50 101 ILE A CA 1
ATOM 804 C C . ILE A 1 101 ? -9.631 6.719 27.697 1.00 94.50 101 ILE A C 1
ATOM 806 O O . ILE A 1 101 ? -9.059 6.845 26.618 1.00 94.50 101 ILE A O 1
ATOM 810 N N . PHE A 1 102 ? -10.896 6.296 27.789 1.00 94.56 102 PHE A N 1
ATOM 811 C CA . PHE A 1 102 ? -11.682 5.956 26.611 1.00 94.56 102 PHE A CA 1
ATOM 812 C C . PHE A 1 102 ? -11.859 7.152 25.675 1.00 94.56 102 PHE A C 1
ATOM 814 O O . PHE A 1 102 ? -11.592 7.029 24.481 1.00 94.56 102 PHE A O 1
ATOM 821 N N . LYS A 1 103 ? -12.257 8.316 26.205 1.00 92.94 103 LYS A N 1
ATOM 822 C CA . LYS A 1 103 ? -12.416 9.548 25.414 1.00 92.94 103 LYS A CA 1
ATOM 823 C C . LYS A 1 103 ? -11.121 9.939 24.704 1.00 92.94 103 LYS A C 1
ATOM 825 O O . LYS A 1 103 ? -11.154 10.300 23.535 1.00 92.94 103 LYS A O 1
ATOM 830 N N . GLU A 1 104 ? -9.990 9.851 25.397 1.00 93.06 104 GLU A N 1
ATOM 831 C CA . GLU A 1 104 ? -8.678 10.184 24.833 1.00 93.06 104 GLU A CA 1
ATOM 832 C C . GLU A 1 104 ? -8.246 9.177 23.757 1.00 93.06 104 GLU A C 1
ATOM 834 O O . GLU A 1 104 ? -7.824 9.575 22.674 1.00 93.06 104 GLU A O 1
ATOM 839 N N . SER A 1 105 ? -8.418 7.879 24.020 1.00 92.88 105 SER A N 1
ATOM 840 C CA . SER A 1 105 ? -7.941 6.799 23.143 1.00 92.88 105 SER A CA 1
ATOM 841 C C . SER A 1 105 ? -8.802 6.599 21.892 1.00 92.88 105 SER A C 1
ATOM 843 O O . SER A 1 105 ? -8.329 6.032 20.912 1.00 92.88 105 SER A O 1
ATOM 845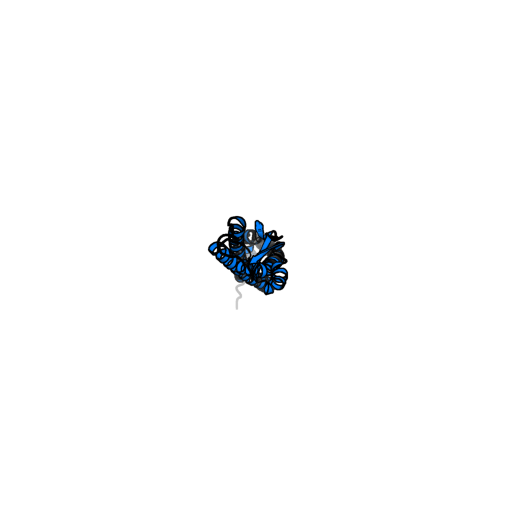 N N . SER A 1 106 ? -10.062 7.044 21.912 1.00 91.06 106 SER A N 1
ATOM 846 C CA . SER A 1 106 ? -11.025 6.844 20.816 1.00 91.06 106 SER A CA 1
ATOM 847 C C . SER A 1 106 ? -11.331 8.111 20.004 1.00 91.06 106 SER A C 1
ATOM 849 O O . SER A 1 106 ? -12.020 8.033 18.988 1.00 91.06 106 SER A O 1
ATOM 851 N N . LYS A 1 107 ? -10.769 9.266 20.390 1.00 86.62 107 LYS A N 1
ATOM 852 C CA . LYS A 1 107 ? -11.087 10.600 19.845 1.00 86.62 107 LYS A CA 1
ATOM 853 C C . LYS A 1 107 ? -11.090 10.707 18.311 1.00 86.62 107 LYS A C 1
ATOM 855 O O . LYS A 1 107 ? -11.821 11.523 17.768 1.00 86.62 107 LYS A O 1
ATOM 860 N N . ASN A 1 108 ? -10.277 9.907 17.622 1.00 84.81 108 ASN A N 1
ATOM 861 C CA . ASN A 1 108 ? -10.070 9.995 16.169 1.00 84.81 108 ASN A CA 1
ATOM 862 C C . ASN A 1 108 ? -10.831 8.931 15.356 1.00 84.81 108 ASN A C 1
ATOM 864 O O . ASN A 1 108 ? -10.561 8.773 14.159 1.00 84.81 108 ASN A O 1
ATOM 868 N N . ILE A 1 109 ? -11.692 8.154 16.020 1.00 90.75 109 ILE A N 1
ATOM 869 C CA . ILE A 1 109 ? -12.475 7.070 15.408 1.00 90.75 109 ILE A CA 1
ATOM 870 C C . ILE A 1 109 ? -13.943 7.040 15.844 1.00 90.75 109 ILE A C 1
ATOM 872 O O . ILE A 1 109 ? -14.745 6.357 15.214 1.00 90.75 109 ILE A O 1
ATOM 876 N N . ILE A 1 110 ? -14.308 7.721 16.934 1.00 91.25 110 ILE A N 1
ATOM 877 C CA . ILE A 1 110 ? -15.693 7.807 17.396 1.00 91.25 110 ILE A CA 1
ATOM 878 C C . ILE A 1 110 ? -16.003 9.218 17.888 1.00 91.25 110 ILE A C 1
ATOM 880 O O . ILE A 1 110 ? -15.263 9.801 18.683 1.00 91.25 110 ILE A O 1
ATOM 884 N N . SER A 1 111 ? -17.139 9.740 17.445 1.00 91.19 111 SER A N 1
ATOM 885 C CA . SER A 1 111 ? -17.746 10.952 17.982 1.00 91.19 111 SER A CA 1
ATOM 886 C C . SER A 1 111 ? -18.767 10.556 19.041 1.00 91.19 111 SER A C 1
ATOM 888 O O . SER A 1 111 ? -19.815 9.999 18.726 1.00 91.19 111 SER A O 1
ATOM 890 N N . ILE A 1 112 ? -18.436 10.790 20.314 1.00 91.88 112 ILE A N 1
ATOM 891 C CA . ILE A 1 112 ? -19.298 10.419 21.445 1.00 91.88 112 ILE A CA 1
ATOM 892 C C . ILE A 1 112 ? -20.466 11.399 21.535 1.00 91.88 112 ILE A C 1
ATOM 894 O O . ILE A 1 112 ? -20.258 12.592 21.750 1.00 91.88 112 ILE A O 1
ATOM 898 N N . GLU A 1 113 ? -21.683 10.877 21.442 1.00 91.06 113 GLU A N 1
ATOM 899 C CA . GLU A 1 113 ? -22.918 11.662 21.503 1.00 91.06 113 GLU A CA 1
ATOM 900 C C . GLU A 1 113 ? -23.560 11.582 22.886 1.00 91.06 113 GLU A C 1
ATOM 902 O O . GLU A 1 113 ? -23.987 12.593 23.443 1.00 91.06 113 GLU A O 1
ATOM 907 N N . ASN A 1 114 ? -23.612 10.378 23.463 1.00 92.88 114 ASN A N 1
ATOM 908 C CA . ASN A 1 114 ? -24.243 10.141 24.755 1.00 92.88 114 ASN A CA 1
ATOM 909 C C . ASN A 1 114 ? -23.494 9.074 25.566 1.00 92.88 114 ASN A C 1
ATOM 911 O O . ASN A 1 114 ? -22.896 8.145 25.023 1.00 92.88 114 ASN A O 1
ATOM 915 N N . ILE A 1 115 ? -23.551 9.210 26.888 1.00 93.50 115 ILE A N 1
ATOM 916 C CA . ILE A 1 115 ? -23.012 8.263 27.860 1.00 93.50 115 ILE A CA 1
ATOM 917 C C . ILE A 1 115 ? -24.143 7.952 28.840 1.00 93.50 115 ILE A C 1
ATOM 919 O O . ILE A 1 115 ? -24.585 8.831 29.577 1.00 93.50 115 ILE A O 1
ATOM 923 N N . GLN A 1 116 ? -24.610 6.708 28.841 1.00 94.69 116 GLN A N 1
ATOM 924 C CA . GLN A 1 116 ? -25.716 6.248 29.680 1.00 94.69 116 GLN A CA 1
ATOM 925 C C . GLN A 1 116 ? -25.205 5.274 30.735 1.00 94.69 116 GLN A C 1
ATOM 927 O O . GLN A 1 116 ? -24.355 4.429 30.460 1.00 94.69 116 GLN A O 1
ATOM 932 N N . GLU A 1 117 ? -25.708 5.370 31.961 1.00 94.31 117 GLU A N 1
ATOM 933 C CA . GLU A 1 117 ? -25.385 4.388 32.993 1.00 94.31 117 GLU A CA 1
ATOM 934 C C . GLU A 1 117 ? -26.117 3.073 32.712 1.00 94.31 117 GLU A C 1
ATOM 936 O O . GLU A 1 117 ? -27.345 3.039 32.673 1.00 94.31 117 GLU A O 1
ATOM 941 N N . LYS A 1 118 ? -25.358 1.987 32.512 1.00 91.69 118 LYS A N 1
ATOM 942 C CA . LYS A 1 118 ? -25.915 0.639 32.305 1.00 91.69 118 LYS A CA 1
ATOM 943 C C . LYS A 1 118 ? -25.952 -0.152 33.612 1.00 91.69 118 LYS A C 1
ATOM 945 O O . LYS A 1 118 ? -26.854 -0.952 33.832 1.00 91.69 118 LYS A O 1
ATOM 950 N N . SER A 1 119 ? -24.949 0.043 34.472 1.00 92.12 119 SER A N 1
ATOM 951 C CA . SER A 1 119 ? -24.830 -0.627 35.771 1.00 92.12 119 SER A CA 1
ATOM 952 C C . SER A 1 119 ? -23.978 0.184 36.751 1.00 92.12 119 SER A C 1
ATOM 954 O O . SER A 1 119 ? -23.349 1.173 36.370 1.00 92.12 119 SER A O 1
ATOM 956 N N . ALA A 1 120 ? -23.877 -0.295 37.998 1.00 91.50 120 ALA A N 1
ATOM 957 C CA . ALA A 1 120 ? -23.087 0.335 39.059 1.00 91.50 120 ALA A CA 1
ATOM 958 C C . ALA A 1 120 ? -21.646 0.681 38.636 1.00 91.50 120 ALA A C 1
ATOM 960 O O . ALA A 1 120 ? -21.123 1.713 39.057 1.00 91.50 120 ALA A O 1
ATOM 961 N N . ASN A 1 121 ? -21.044 -0.129 37.758 1.00 94.88 121 ASN A N 1
ATOM 962 C CA . ASN A 1 121 ? -19.633 -0.029 37.384 1.00 94.88 121 ASN A CA 1
ATOM 963 C C . ASN A 1 121 ? -19.395 0.384 35.923 1.00 94.88 121 ASN A C 1
ATOM 965 O O . ASN A 1 121 ? -18.257 0.682 35.565 1.00 94.88 121 ASN A O 1
ATOM 969 N N . PHE A 1 122 ? -20.429 0.432 35.073 1.00 95.44 122 PHE A N 1
ATOM 970 C CA . PHE A 1 122 ? -20.256 0.613 33.626 1.00 95.44 122 PHE A CA 1
ATOM 971 C C . PHE A 1 122 ? -21.173 1.676 33.021 1.00 95.44 122 PHE A C 1
ATOM 973 O O . PHE A 1 122 ? -22.369 1.744 33.315 1.00 95.44 122 PHE A O 1
ATOM 980 N N . TYR A 1 123 ? -20.598 2.433 32.090 1.00 96.31 123 TYR A N 1
ATOM 981 C CA . TYR A 1 123 ? -21.317 3.267 31.140 1.00 96.31 123 TYR A CA 1
ATOM 982 C C . TYR A 1 123 ? -21.441 2.566 29.785 1.00 96.31 123 TYR A C 1
ATOM 984 O O . TYR A 1 123 ? -20.476 1.970 29.301 1.00 96.31 123 TYR A O 1
ATOM 992 N N . GLN A 1 124 ? -22.612 2.695 29.168 1.00 95.25 124 GLN A N 1
ATOM 993 C CA . GLN A 1 124 ? -22.829 2.462 27.747 1.00 95.25 124 GLN A CA 1
ATOM 994 C C . GLN A 1 124 ? -22.534 3.754 26.987 1.00 95.25 124 GLN A C 1
ATOM 996 O O . GLN A 1 124 ? -23.029 4.826 27.346 1.00 95.25 124 GLN A O 1
ATOM 1001 N N . ILE A 1 125 ? -21.708 3.656 25.950 1.00 93.56 125 ILE A N 1
ATOM 1002 C CA . ILE A 1 125 ? -21.329 4.795 25.115 1.00 93.56 125 ILE A CA 1
ATOM 1003 C C . ILE A 1 125 ? -22.027 4.673 23.769 1.00 93.56 125 ILE A C 1
ATOM 1005 O O . ILE A 1 125 ? -21.840 3.688 23.060 1.00 93.56 125 ILE A O 1
ATOM 1009 N N . ASN A 1 126 ? -22.780 5.711 23.415 1.00 91.12 126 ASN A N 1
ATOM 1010 C CA . ASN A 1 126 ? -23.411 5.849 22.112 1.00 91.12 126 ASN A CA 1
ATOM 1011 C C . ASN A 1 126 ? -22.695 6.956 21.336 1.00 91.12 126 ASN A C 1
ATOM 1013 O O . ASN A 1 126 ? -22.440 8.045 21.864 1.00 91.12 126 ASN A O 1
ATOM 1017 N N . GLY A 1 127 ? -22.361 6.675 20.085 1.00 88.56 127 GLY A N 1
ATOM 1018 C CA . GLY A 1 127 ? -21.672 7.623 19.229 1.00 88.56 127 GLY A CA 1
ATOM 1019 C C . GLY A 1 127 ? -21.586 7.143 17.794 1.00 88.56 127 GLY A C 1
ATOM 1020 O O . GLY A 1 127 ? -21.854 5.979 17.493 1.00 88.56 127 GLY A O 1
ATOM 1021 N N . THR A 1 128 ? -21.175 8.055 16.925 1.00 88.44 128 THR A N 1
ATOM 1022 C CA . THR A 1 128 ? -20.994 7.789 15.502 1.00 88.44 128 THR A CA 1
ATOM 1023 C C . THR A 1 128 ? -19.553 7.377 15.224 1.00 88.44 128 THR A C 1
ATOM 1025 O O . THR A 1 128 ? -18.609 8.025 15.682 1.00 88.44 128 THR A O 1
ATOM 1028 N N . PHE A 1 129 ? -19.376 6.291 14.472 1.00 88.56 129 PHE A N 1
ATOM 1029 C CA . PHE A 1 129 ? -18.064 5.839 14.022 1.00 88.56 129 PHE A CA 1
ATOM 1030 C C . PHE A 1 129 ? -17.541 6.746 12.902 1.00 88.56 129 PHE A C 1
ATOM 1032 O O . PHE A 1 129 ? -18.154 6.855 11.843 1.00 88.56 129 PHE A O 1
ATOM 1039 N N . ASP A 1 130 ? -16.399 7.382 13.147 1.00 84.94 130 ASP A N 1
ATOM 1040 C CA . ASP A 1 130 ? -15.754 8.337 12.247 1.00 84.94 130 ASP A CA 1
ATOM 1041 C C . ASP A 1 130 ? -14.409 7.771 11.770 1.00 84.94 130 ASP A C 1
ATOM 1043 O O . ASP A 1 130 ? -13.344 7.963 12.365 1.00 84.94 130 ASP A O 1
ATOM 1047 N N . PHE A 1 131 ? -14.457 7.023 10.672 1.00 84.38 131 PHE A N 1
ATOM 1048 C CA . PHE A 1 131 ? -13.274 6.420 10.074 1.00 84.38 131 PHE A CA 1
ATOM 1049 C C . PHE A 1 131 ? -13.075 6.922 8.646 1.00 84.38 131 PHE A C 1
ATOM 1051 O O . PHE A 1 131 ? -13.397 6.252 7.668 1.00 84.38 131 PHE A O 1
ATOM 1058 N N . HIS A 1 132 ? -12.515 8.126 8.534 1.00 81.12 132 HIS A N 1
ATOM 1059 C CA . HIS A 1 132 ? -12.149 8.723 7.250 1.00 81.12 132 HIS A CA 1
ATOM 1060 C C . HIS A 1 132 ? -10.674 8.493 6.895 1.00 81.12 132 HIS A C 1
ATOM 1062 O O . HIS A 1 132 ? -9.777 8.912 7.625 1.00 81.12 132 HIS A O 1
ATOM 1068 N N . LEU A 1 133 ? -10.420 7.827 5.766 1.00 84.19 133 LEU A N 1
ATOM 1069 C CA . LEU A 1 133 ? -9.092 7.691 5.164 1.00 84.19 133 LEU A CA 1
ATOM 1070 C C . LEU A 1 133 ? -9.079 8.379 3.800 1.00 84.19 133 LEU A C 1
ATOM 1072 O O . LEU A 1 133 ? -9.511 7.802 2.802 1.00 84.19 133 LEU A O 1
ATOM 1076 N N . ASP A 1 134 ? -8.530 9.587 3.753 1.00 80.50 134 ASP A N 1
ATOM 1077 C CA . ASP A 1 134 ? -8.407 10.347 2.513 1.00 80.50 134 ASP A CA 1
ATOM 1078 C C . ASP A 1 134 ? -7.129 9.945 1.774 1.00 80.50 134 ASP A C 1
ATOM 1080 O O . ASP A 1 134 ? -6.056 10.517 1.965 1.00 80.50 134 ASP A O 1
ATOM 1084 N N . SER A 1 135 ? -7.225 8.911 0.935 1.00 85.88 135 SER A N 1
ATOM 1085 C CA . SER A 1 135 ? -6.124 8.519 0.054 1.00 85.88 135 SER A CA 1
ATOM 1086 C C . SER A 1 135 ? -6.612 7.887 -1.249 1.00 85.88 135 SER A C 1
ATOM 1088 O O . SER A 1 135 ? -7.476 7.005 -1.219 1.00 85.88 135 SER A O 1
ATOM 1090 N N . PRO A 1 136 ? -6.012 8.241 -2.404 1.00 83.19 136 PRO A N 1
ATOM 1091 C CA . PRO A 1 136 ? -6.306 7.576 -3.674 1.00 83.19 136 PRO A CA 1
ATOM 1092 C C . PRO A 1 136 ? -5.978 6.076 -3.642 1.00 83.19 136 PRO A C 1
ATOM 1094 O O . PRO A 1 136 ? -6.601 5.297 -4.370 1.00 83.19 136 PRO A O 1
ATOM 1097 N N . LEU A 1 137 ? -5.056 5.659 -2.765 1.00 88.38 137 LEU A N 1
ATOM 1098 C CA . LEU A 1 137 ? -4.650 4.267 -2.578 1.00 88.38 137 LEU A CA 1
ATOM 1099 C C . LEU A 1 137 ? -5.836 3.391 -2.145 1.00 88.38 137 LEU A C 1
ATOM 1101 O O . LEU A 1 137 ? -5.899 2.227 -2.530 1.00 88.38 137 LEU A O 1
ATOM 1105 N N . LEU A 1 138 ? -6.828 3.956 -1.442 1.00 84.94 138 LEU A N 1
ATOM 1106 C CA . LEU A 1 138 ? -8.047 3.247 -1.034 1.00 84.94 138 LEU A CA 1
ATOM 1107 C C . LEU A 1 138 ? -8.828 2.682 -2.235 1.00 84.94 138 LEU A C 1
ATOM 1109 O O . LEU A 1 138 ? -9.438 1.616 -2.137 1.00 84.94 138 LEU A O 1
ATOM 1113 N N . PHE A 1 139 ? -8.788 3.357 -3.386 1.00 83.88 139 PHE A N 1
ATOM 1114 C CA . PHE A 1 139 ? -9.600 2.990 -4.550 1.00 83.88 139 PHE A CA 1
ATOM 1115 C C . PHE A 1 139 ? -8.786 2.491 -5.737 1.00 83.88 139 PHE A C 1
ATOM 1117 O O . PHE A 1 139 ? -9.209 1.539 -6.391 1.00 83.88 139 PHE A O 1
ATOM 1124 N N . LYS A 1 140 ? -7.648 3.126 -6.025 1.00 86.19 140 LYS A N 1
ATOM 1125 C CA . LYS A 1 140 ? -6.889 2.898 -7.262 1.00 86.19 140 LYS A CA 1
ATOM 1126 C C . LYS A 1 140 ? -5.667 1.997 -7.084 1.00 86.19 140 LYS A C 1
ATOM 1128 O O . LYS A 1 140 ? -5.213 1.427 -8.067 1.00 86.19 140 LYS A O 1
ATOM 1133 N N . GLY A 1 141 ? -5.163 1.843 -5.857 1.00 91.75 141 GLY A N 1
ATOM 1134 C CA . GLY A 1 141 ? -3.863 1.213 -5.626 1.00 91.75 141 GLY A CA 1
ATOM 1135 C C . GLY A 1 141 ? -2.691 2.078 -6.109 1.00 91.75 141 GLY A C 1
ATOM 1136 O O . GLY A 1 141 ? -2.876 3.202 -6.574 1.00 91.75 141 GLY A O 1
ATOM 1137 N N . LEU A 1 142 ? -1.482 1.550 -5.960 1.00 95.88 142 LEU A N 1
ATOM 1138 C CA . LEU A 1 142 ? -0.232 2.122 -6.461 1.00 95.88 142 LEU A CA 1
ATOM 1139 C C . LEU A 1 142 ? -0.023 1.752 -7.938 1.00 95.88 142 LEU A C 1
ATOM 1141 O O . LEU A 1 142 ? -0.289 0.609 -8.321 1.00 95.88 142 LEU A O 1
ATOM 1145 N N . SER A 1 143 ? 0.464 2.696 -8.750 1.00 96.06 143 SER A N 1
ATOM 1146 C CA . SER A 1 143 ? 0.611 2.531 -10.208 1.00 96.06 143 SER A CA 1
ATOM 1147 C C . SER A 1 143 ? 1.802 1.656 -10.578 1.00 96.06 143 SER A C 1
ATOM 1149 O O . SER A 1 143 ? 2.882 1.835 -10.027 1.00 96.06 143 SER A O 1
ATOM 1151 N N . ASN A 1 144 ? 1.635 0.767 -11.555 1.00 95.56 144 ASN A N 1
ATOM 1152 C CA . ASN A 1 144 ? 2.724 -0.002 -12.168 1.00 95.56 144 ASN A CA 1
ATOM 1153 C C . ASN A 1 144 ? 2.850 0.236 -13.685 1.00 95.56 144 ASN A C 1
ATOM 1155 O O . ASN A 1 144 ? 3.572 -0.485 -14.380 1.00 95.56 144 ASN A O 1
ATOM 1159 N N . VAL A 1 145 ? 2.093 1.196 -14.224 1.00 95.56 145 VAL A N 1
ATOM 1160 C CA . VAL A 1 145 ? 1.894 1.372 -15.669 1.00 95.56 145 VAL A CA 1
ATOM 1161 C C . VAL A 1 145 ? 3.208 1.694 -16.364 1.00 95.56 145 VAL A C 1
ATOM 1163 O O . VAL A 1 145 ? 3.490 1.164 -17.445 1.00 95.56 145 VAL A O 1
ATOM 1166 N N . THR A 1 146 ? 4.026 2.540 -15.745 1.00 95.00 146 THR A N 1
ATOM 1167 C CA . THR A 1 146 ? 5.295 2.974 -16.324 1.00 95.00 146 THR A CA 1
ATOM 1168 C C . THR A 1 146 ? 6.275 1.813 -16.396 1.00 95.00 146 THR A C 1
ATOM 1170 O O . THR A 1 146 ? 6.914 1.613 -17.429 1.00 95.00 146 THR A O 1
ATOM 1173 N N . TRP A 1 147 ? 6.331 0.981 -15.356 1.00 95.06 147 TRP A N 1
ATOM 1174 C CA . TRP A 1 147 ? 7.161 -0.222 -15.362 1.00 95.06 147 TRP A CA 1
ATOM 1175 C C . TRP A 1 147 ? 6.709 -1.272 -16.377 1.00 95.06 147 TRP A C 1
ATOM 1177 O O . TRP A 1 147 ? 7.528 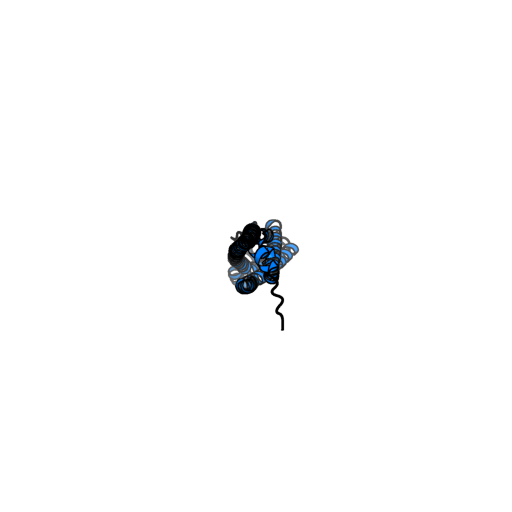-1.804 -17.128 1.00 95.06 147 TRP A O 1
ATOM 1187 N N . GLN A 1 148 ? 5.406 -1.542 -16.474 1.00 95.12 148 GLN A N 1
ATOM 1188 C CA . GLN A 1 148 ? 4.899 -2.472 -17.490 1.00 95.12 148 GLN A CA 1
ATOM 1189 C C . GLN A 1 148 ? 5.187 -1.969 -18.907 1.00 95.12 148 GLN A C 1
ATOM 1191 O O . GLN A 1 148 ? 5.569 -2.754 -19.774 1.00 95.12 148 GLN A O 1
ATOM 1196 N N . SER A 1 149 ? 5.072 -0.658 -19.127 1.00 94.12 149 SER A N 1
ATOM 1197 C CA . SER A 1 149 ? 5.425 -0.033 -20.403 1.00 94.12 149 SER A CA 1
ATOM 1198 C C . SER A 1 149 ? 6.918 -0.169 -20.689 1.00 94.12 149 SER A C 1
ATOM 1200 O O . SER A 1 149 ? 7.290 -0.559 -21.792 1.00 94.12 149 SER A O 1
ATOM 1202 N N . TYR A 1 150 ? 7.777 0.070 -19.692 1.00 94.00 150 TYR A N 1
ATOM 1203 C CA . TYR A 1 150 ? 9.227 -0.097 -19.802 1.00 94.00 150 TYR A CA 1
ATOM 1204 C C . TYR A 1 150 ? 9.601 -1.508 -20.276 1.00 94.00 150 TYR A C 1
ATOM 1206 O O . TYR A 1 150 ? 10.360 -1.655 -21.238 1.00 94.00 150 TYR A O 1
ATOM 1214 N N . LYS A 1 151 ? 9.004 -2.547 -19.678 1.00 92.81 151 LYS A N 1
ATOM 1215 C CA . LYS A 1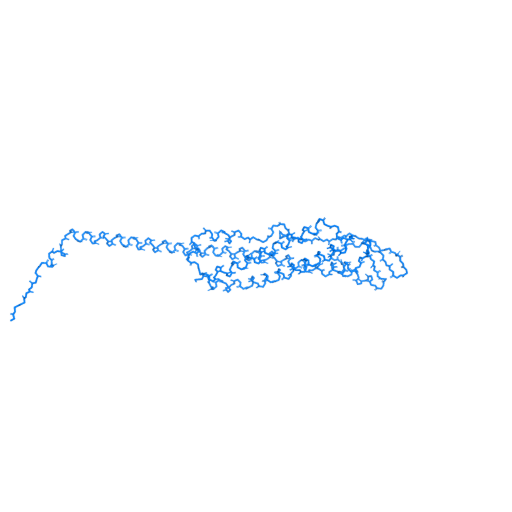 151 ? 9.256 -3.957 -20.031 1.00 92.81 151 LYS A CA 1
ATOM 1216 C C . LYS A 1 151 ? 8.876 -4.327 -21.469 1.00 92.81 151 LYS A C 1
ATOM 1218 O O . LYS A 1 151 ? 9.388 -5.312 -21.989 1.00 92.81 151 LYS A O 1
ATOM 1223 N N . GLN A 1 152 ? 8.006 -3.557 -22.121 1.00 91.00 152 GLN A N 1
ATOM 1224 C CA . GLN A 1 152 ? 7.584 -3.791 -23.509 1.00 91.00 152 GLN A CA 1
ATOM 1225 C C . GLN A 1 152 ? 8.480 -3.096 -24.545 1.00 91.00 152 GLN A C 1
ATOM 1227 O O . GLN A 1 152 ? 8.256 -3.230 -25.747 1.00 91.00 152 GLN A O 1
ATOM 1232 N N . THR A 1 153 ? 9.487 -2.340 -24.106 1.00 90.31 153 THR A N 1
ATOM 1233 C CA . THR A 1 153 ? 10.384 -1.600 -25.000 1.00 90.31 153 THR A CA 1
ATOM 1234 C C . THR A 1 153 ? 11.660 -2.373 -25.326 1.00 90.31 153 THR A C 1
ATOM 1236 O O . THR A 1 153 ? 12.129 -3.213 -24.560 1.00 90.31 153 THR A O 1
ATOM 1239 N N . ASN A 1 154 ? 12.299 -2.009 -26.441 1.00 85.44 154 ASN A N 1
ATOM 1240 C CA . ASN A 1 154 ? 13.594 -2.572 -26.839 1.00 85.44 154 ASN A CA 1
ATOM 1241 C C . ASN A 1 154 ? 14.736 -2.211 -25.870 1.00 85.44 154 ASN A C 1
ATOM 1243 O O . ASN A 1 154 ? 15.792 -2.844 -25.912 1.00 85.44 154 ASN A O 1
ATOM 1247 N N . TYR A 1 155 ? 14.530 -1.224 -24.986 1.00 86.00 155 TYR A N 1
ATOM 1248 C CA . TYR A 1 155 ? 15.515 -0.802 -23.986 1.00 86.00 155 TYR A CA 1
ATOM 1249 C C . TYR A 1 155 ? 15.858 -1.937 -23.021 1.00 86.00 155 TYR A C 1
ATOM 1251 O O . TYR A 1 155 ? 16.999 -2.031 -22.589 1.00 86.00 155 TYR A O 1
ATOM 1259 N N . LEU A 1 156 ? 14.913 -2.850 -22.762 1.00 86.75 156 LEU A N 1
ATOM 1260 C CA . LEU A 1 156 ? 15.105 -4.002 -21.879 1.00 86.75 156 LEU A CA 1
ATOM 1261 C C . LEU A 1 156 ? 16.366 -4.812 -22.226 1.00 86.75 156 LEU A C 1
ATOM 1263 O O . LEU A 1 156 ? 17.059 -5.286 -21.334 1.00 86.75 156 LEU A O 1
ATOM 1267 N N . SER A 1 157 ? 16.678 -4.937 -23.521 1.00 86.06 157 SER A N 1
ATOM 1268 C CA . SER A 1 157 ? 17.827 -5.708 -24.018 1.00 86.06 157 SER A CA 1
ATOM 1269 C C . SER A 1 157 ? 19.194 -5.102 -23.682 1.00 86.06 157 SER A C 1
ATOM 1271 O O . SER A 1 157 ? 20.190 -5.822 -23.674 1.00 86.06 157 SER A O 1
ATOM 1273 N N . ILE A 1 158 ? 19.24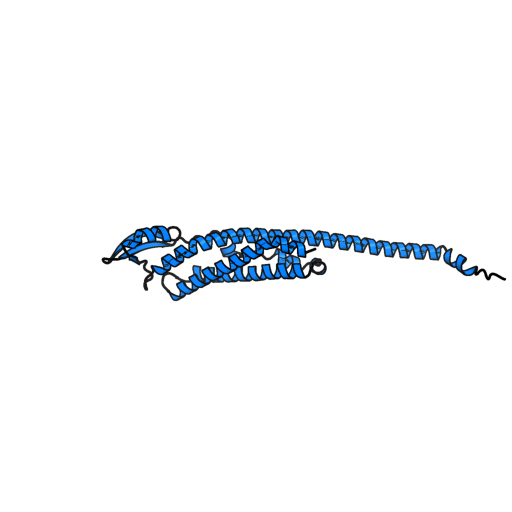1 -3.797 -23.407 1.00 88.00 158 ILE A N 1
ATOM 1274 C CA . ILE A 1 158 ? 20.464 -3.055 -23.071 1.00 88.00 158 ILE A CA 1
ATOM 1275 C C . ILE A 1 158 ? 20.485 -2.596 -21.608 1.00 88.00 158 ILE A C 1
ATOM 1277 O O . ILE A 1 158 ? 21.397 -1.880 -21.197 1.00 88.00 158 ILE A O 1
ATOM 1281 N N . THR A 1 159 ? 19.476 -2.973 -20.824 1.00 89.69 159 THR A N 1
ATOM 1282 C CA . THR A 1 159 ? 19.404 -2.668 -19.396 1.00 89.69 159 THR A CA 1
ATOM 1283 C C . THR A 1 159 ? 20.060 -3.777 -18.598 1.00 89.69 159 THR A C 1
ATOM 1285 O O . THR A 1 159 ? 19.874 -4.964 -18.867 1.00 89.69 159 THR A O 1
ATOM 1288 N N . ASN A 1 160 ? 20.817 -3.388 -17.577 1.00 91.06 160 ASN A N 1
ATOM 1289 C CA . ASN A 1 160 ? 21.449 -4.328 -16.673 1.00 91.06 160 ASN A CA 1
ATOM 1290 C C . ASN A 1 160 ? 20.406 -5.252 -16.021 1.00 91.06 160 ASN A C 1
ATOM 1292 O O . ASN A 1 160 ? 19.440 -4.795 -15.409 1.00 91.06 160 ASN A O 1
ATOM 1296 N N . PHE A 1 161 ? 20.625 -6.563 -16.110 1.00 89.94 161 PHE A N 1
ATOM 1297 C CA . PHE A 1 161 ? 19.696 -7.558 -15.577 1.00 89.94 161 PHE A CA 1
ATOM 1298 C C . PHE A 1 161 ? 19.434 -7.396 -14.072 1.00 89.94 161 PHE A C 1
ATOM 1300 O O . PHE A 1 161 ? 18.321 -7.636 -13.611 1.00 89.94 161 PHE A O 1
ATOM 1307 N N . ARG A 1 162 ? 20.425 -6.931 -13.300 1.00 89.38 162 ARG A N 1
ATOM 1308 C CA . ARG A 1 162 ? 20.259 -6.680 -11.863 1.00 89.38 162 ARG A CA 1
ATOM 1309 C C . ARG A 1 162 ? 19.268 -5.551 -11.588 1.00 89.38 162 ARG A C 1
ATOM 1311 O O . ARG A 1 162 ? 18.407 -5.713 -10.736 1.00 89.38 162 ARG A O 1
ATOM 1318 N N . CYS A 1 163 ? 19.348 -4.459 -12.348 1.00 90.69 163 CYS A N 1
ATOM 1319 C CA . CYS A 1 163 ? 18.379 -3.364 -12.275 1.00 90.69 163 CYS A CA 1
ATOM 1320 C C . CYS A 1 163 ? 16.952 -3.859 -12.556 1.00 90.69 163 CYS A C 1
ATOM 1322 O O . CYS A 1 163 ? 16.016 -3.480 -11.856 1.00 90.69 163 CYS A O 1
ATOM 1324 N N . LEU A 1 164 ? 16.790 -4.759 -13.533 1.00 91.44 164 LEU A N 1
ATOM 1325 C CA . LEU A 1 164 ? 15.487 -5.349 -13.846 1.00 91.44 164 LEU A CA 1
ATOM 1326 C C . LEU A 1 164 ? 14.936 -6.194 -12.694 1.00 91.44 164 LEU A C 1
ATOM 1328 O O . LEU A 1 164 ? 13.758 -6.070 -12.378 1.00 91.44 164 LEU A O 1
ATOM 1332 N N . ILE A 1 165 ? 15.778 -7.016 -12.056 1.00 91.12 165 ILE A N 1
ATOM 1333 C CA . ILE A 1 165 ? 15.387 -7.802 -10.875 1.00 91.12 165 ILE A CA 1
ATOM 1334 C C . ILE A 1 165 ? 14.966 -6.884 -9.727 1.00 91.12 165 ILE A C 1
ATOM 1336 O O . ILE A 1 165 ? 13.927 -7.115 -9.111 1.00 91.12 165 ILE A O 1
ATOM 1340 N N . ASP A 1 166 ? 15.766 -5.857 -9.441 1.00 90.62 166 ASP A N 1
ATOM 1341 C CA . ASP A 1 166 ? 15.525 -4.946 -8.323 1.00 90.62 166 ASP A CA 1
ATOM 1342 C C . ASP A 1 166 ? 14.190 -4.192 -8.503 1.00 90.62 166 ASP A C 1
ATOM 1344 O O . ASP A 1 166 ? 13.394 -4.108 -7.564 1.00 90.62 166 ASP A O 1
ATOM 1348 N N . PHE A 1 167 ? 13.897 -3.698 -9.716 1.00 92.31 167 PHE A N 1
ATOM 1349 C CA . PHE A 1 167 ? 12.601 -3.080 -10.015 1.00 92.31 167 PHE A CA 1
ATOM 1350 C C . PHE A 1 167 ? 11.452 -4.089 -10.014 1.00 92.31 167 PHE A C 1
ATOM 1352 O O . PHE A 1 167 ? 10.409 -3.793 -9.436 1.00 92.31 167 PHE A O 1
ATOM 1359 N N . GLU A 1 168 ? 11.615 -5.279 -10.600 1.00 93.69 168 GLU A N 1
ATOM 1360 C CA . GLU A 1 168 ? 10.547 -6.286 -10.595 1.00 93.69 168 GLU A CA 1
ATOM 1361 C C . GLU A 1 168 ? 10.157 -6.663 -9.162 1.00 93.69 168 GLU A C 1
ATOM 1363 O O . GLU A 1 168 ? 8.975 -6.630 -8.837 1.00 93.69 168 GLU A O 1
ATOM 1368 N N . GLY A 1 169 ? 11.127 -6.902 -8.274 1.00 92.56 169 GLY A N 1
ATOM 1369 C CA . GLY A 1 169 ? 10.850 -7.209 -6.868 1.00 92.56 169 GLY A CA 1
ATOM 1370 C C . GLY A 1 169 ? 10.123 -6.077 -6.131 1.00 92.56 169 GLY A C 1
ATOM 1371 O O . GLY A 1 169 ? 9.227 -6.330 -5.322 1.00 92.56 169 GLY A O 1
ATOM 1372 N N . LEU A 1 170 ? 10.458 -4.818 -6.436 1.00 94.12 170 LEU A N 1
ATOM 1373 C CA . LEU A 1 170 ? 9.739 -3.653 -5.915 1.00 94.12 170 LEU A CA 1
ATOM 1374 C C . LEU A 1 170 ? 8.277 -3.640 -6.387 1.00 94.12 170 LEU A C 1
ATOM 1376 O O . LEU A 1 170 ? 7.374 -3.462 -5.566 1.00 94.12 170 LEU A O 1
ATOM 1380 N N . TYR A 1 171 ? 8.028 -3.856 -7.682 1.00 95.81 171 TYR A N 1
ATOM 1381 C CA . TYR A 1 171 ? 6.672 -3.837 -8.238 1.00 95.81 171 TYR A CA 1
ATOM 1382 C C . TYR A 1 171 ? 5.852 -5.070 -7.831 1.00 95.81 171 TYR A C 1
ATOM 1384 O O . TYR A 1 171 ? 4.650 -4.948 -7.610 1.00 95.81 171 TYR A O 1
ATOM 1392 N N . GLU A 1 172 ? 6.471 -6.234 -7.634 1.00 95.69 172 GLU A N 1
ATOM 1393 C CA . GLU A 1 172 ? 5.808 -7.415 -7.068 1.00 95.69 172 GLU A CA 1
ATOM 1394 C C . GLU A 1 172 ? 5.314 -7.157 -5.638 1.00 95.69 172 GLU A C 1
ATOM 1396 O O . GLU A 1 172 ? 4.163 -7.462 -5.310 1.00 95.69 172 GLU A O 1
ATOM 1401 N N . LEU A 1 173 ? 6.142 -6.539 -4.786 1.00 95.69 173 LEU A N 1
ATOM 1402 C CA . LEU A 1 173 ? 5.712 -6.162 -3.437 1.00 95.69 173 LEU A CA 1
ATOM 1403 C C . LEU A 1 173 ? 4.609 -5.095 -3.476 1.00 95.69 173 LEU A C 1
ATOM 1405 O O . LEU A 1 173 ? 3.687 -5.123 -2.656 1.00 95.69 173 LEU A O 1
ATOM 1409 N N . GLN A 1 174 ? 4.674 -4.172 -4.435 1.00 96.31 174 GLN A N 1
ATOM 1410 C CA . GLN A 1 174 ? 3.634 -3.175 -4.657 1.00 96.31 174 GLN A CA 1
ATOM 1411 C C . GLN A 1 174 ? 2.281 -3.814 -5.001 1.00 96.31 174 GLN A C 1
ATOM 1413 O O . GLN A 1 174 ? 1.259 -3.448 -4.414 1.00 96.31 174 GLN A O 1
ATOM 1418 N N . GLU A 1 175 ? 2.265 -4.810 -5.886 1.00 96.88 175 GLU A N 1
ATOM 1419 C CA . GLU A 1 175 ? 1.062 -5.588 -6.202 1.00 96.88 175 GLU A CA 1
ATOM 1420 C C . GLU A 1 175 ? 0.527 -6.346 -4.980 1.00 96.88 175 GLU A C 1
ATOM 1422 O O . GLU A 1 175 ? -0.686 -6.387 -4.745 1.00 96.88 175 GLU A O 1
ATOM 1427 N N . GLU A 1 176 ? 1.410 -6.901 -4.143 1.00 96.56 176 GLU A N 1
ATOM 1428 C CA . GLU A 1 176 ? 1.001 -7.539 -2.889 1.00 96.56 176 GLU A CA 1
ATOM 1429 C C . GLU A 1 176 ? 0.303 -6.537 -1.953 1.00 96.56 176 GLU A C 1
ATOM 1431 O O . GLU A 1 176 ? -0.770 -6.831 -1.414 1.00 96.56 176 GLU A O 1
ATOM 1436 N N . VAL A 1 177 ? 0.868 -5.336 -1.792 1.00 97.38 177 VAL A N 1
ATOM 1437 C CA . VAL A 1 177 ? 0.265 -4.252 -1.000 1.00 97.38 177 VAL A CA 1
ATOM 1438 C C . VAL A 1 177 ? -1.092 -3.843 -1.572 1.00 97.38 177 VAL A C 1
ATOM 1440 O O . VAL A 1 177 ? -2.055 -3.733 -0.809 1.00 97.38 177 VAL A O 1
ATOM 1443 N N . ASN A 1 178 ? -1.208 -3.684 -2.893 1.00 97.25 178 ASN A N 1
ATOM 1444 C CA . ASN A 1 178 ? -2.471 -3.367 -3.565 1.00 97.25 178 ASN A CA 1
ATOM 1445 C C . ASN A 1 178 ? -3.545 -4.424 -3.278 1.00 97.25 178 ASN A C 1
ATOM 1447 O O . ASN A 1 178 ? -4.668 -4.089 -2.890 1.00 97.25 178 ASN A O 1
ATOM 1451 N N . LYS A 1 179 ? -3.195 -5.710 -3.389 1.00 96.56 179 LYS A N 1
ATOM 1452 C CA . LYS A 1 179 ? -4.105 -6.829 -3.112 1.00 96.56 179 LYS A CA 1
ATOM 1453 C C . LYS A 1 179 ? -4.538 -6.880 -1.648 1.00 96.56 179 LYS A C 1
ATOM 1455 O O . LYS A 1 179 ? -5.715 -7.096 -1.357 1.00 96.56 179 LYS A O 1
ATOM 1460 N N . LEU A 1 180 ? -3.606 -6.686 -0.714 1.00 96.31 180 LEU A N 1
ATOM 1461 C CA . LEU A 1 180 ? -3.917 -6.631 0.717 1.00 96.31 180 LEU A CA 1
ATOM 1462 C C . LEU A 1 180 ? -4.838 -5.458 1.044 1.00 96.31 180 LEU A C 1
ATOM 1464 O O . LEU A 1 180 ? -5.780 -5.628 1.816 1.00 96.31 180 LEU A O 1
ATOM 1468 N N . ASN A 1 181 ? -4.594 -4.301 0.431 1.00 96.00 181 ASN A N 1
ATOM 1469 C CA . ASN A 1 181 ? -5.414 -3.116 0.613 1.00 96.00 181 ASN A CA 1
ATOM 1470 C C . ASN A 1 181 ? -6.842 -3.321 0.095 1.00 96.00 181 ASN A C 1
ATOM 1472 O O . ASN A 1 181 ? -7.796 -3.023 0.810 1.00 96.00 181 ASN A O 1
ATOM 1476 N N . TYR A 1 182 ? -6.987 -3.892 -1.103 1.00 94.56 182 TYR A N 1
ATOM 1477 C CA . TYR A 1 182 ? -8.288 -4.260 -1.660 1.00 94.56 182 TYR A CA 1
ATOM 1478 C C . TYR A 1 182 ? -9.051 -5.194 -0.712 1.00 94.56 182 TYR A C 1
ATOM 1480 O O . TYR A 1 182 ? -10.167 -4.887 -0.311 1.00 94.56 182 TYR A O 1
ATOM 1488 N N . ASN A 1 183 ? -8.424 -6.286 -0.264 1.00 93.12 183 ASN A N 1
ATOM 1489 C CA . ASN A 1 183 ? -9.068 -7.252 0.633 1.00 93.12 183 ASN A CA 1
ATOM 1490 C C . ASN A 1 183 ? -9.477 -6.641 1.979 1.00 93.12 183 ASN A C 1
ATOM 1492 O O . ASN A 1 183 ? -10.547 -6.957 2.505 1.00 93.12 183 ASN A O 1
ATOM 1496 N N . TRP A 1 184 ? -8.617 -5.792 2.547 1.00 93.38 184 TRP A N 1
ATOM 1497 C CA . TRP A 1 184 ? -8.908 -5.078 3.786 1.00 93.38 184 TRP A CA 1
ATOM 1498 C C . TRP A 1 184 ? -10.096 -4.128 3.604 1.00 93.38 184 TRP A C 1
ATOM 1500 O O . TRP A 1 184 ? -11.030 -4.178 4.400 1.00 93.38 184 TRP A O 1
ATOM 1510 N N . ARG A 1 185 ? -10.113 -3.336 2.525 1.00 91.62 185 ARG A N 1
ATOM 1511 C CA . ARG A 1 185 ? -11.220 -2.427 2.201 1.00 91.62 185 ARG A CA 1
ATOM 1512 C C . ARG A 1 185 ? -12.533 -3.175 2.008 1.00 91.62 185 ARG A C 1
ATOM 1514 O O . ARG A 1 185 ? -13.538 -2.772 2.577 1.00 91.62 185 ARG A O 1
ATOM 1521 N N . GLU A 1 186 ? -12.537 -4.252 1.227 1.00 90.31 186 GLU A N 1
ATOM 1522 C CA . GLU A 1 186 ? -13.752 -5.044 1.001 1.00 90.31 186 GLU A CA 1
ATOM 1523 C C . GLU A 1 186 ? -14.297 -5.614 2.315 1.00 90.31 186 GLU A C 1
ATOM 1525 O O . GLU A 1 186 ? -15.502 -5.589 2.544 1.00 90.31 186 GLU A O 1
ATOM 1530 N N . THR A 1 187 ? -13.414 -6.073 3.206 1.00 88.81 187 THR A N 1
ATOM 1531 C CA . THR A 1 187 ? -13.807 -6.544 4.544 1.00 88.81 187 THR A CA 1
ATOM 1532 C C . THR A 1 187 ? -14.357 -5.390 5.389 1.00 88.81 187 THR A C 1
ATOM 1534 O O . THR A 1 187 ? -15.349 -5.555 6.086 1.00 88.81 187 THR A O 1
ATOM 1537 N N . PHE A 1 188 ? -13.745 -4.208 5.306 1.00 87.94 188 PHE A N 1
ATOM 1538 C CA . PHE A 1 188 ? -14.157 -3.020 6.051 1.00 87.94 188 PHE A CA 1
ATOM 1539 C C . PHE A 1 188 ? -15.524 -2.466 5.614 1.00 87.94 188 PHE A C 1
ATOM 1541 O O . PHE A 1 188 ? -16.296 -2.027 6.459 1.00 87.94 188 PHE A O 1
ATOM 1548 N N . VAL A 1 189 ? -15.820 -2.472 4.310 1.00 84.62 189 VAL A N 1
ATOM 1549 C CA . VAL A 1 189 ? -17.046 -1.880 3.743 1.00 84.62 189 VAL A CA 1
ATOM 1550 C C . VAL A 1 189 ? -18.237 -2.838 3.795 1.00 84.62 189 VAL A C 1
ATOM 1552 O O . VAL A 1 189 ? -19.354 -2.401 4.055 1.00 84.62 189 VAL A O 1
ATOM 1555 N N . ASN A 1 190 ? -18.023 -4.128 3.525 1.00 77.69 190 ASN A N 1
ATOM 1556 C CA . ASN A 1 190 ? -19.125 -5.065 3.285 1.00 77.69 190 ASN A CA 1
ATOM 1557 C C . ASN A 1 190 ? -19.587 -5.830 4.537 1.00 77.69 190 ASN A C 1
ATOM 1559 O O . ASN A 1 190 ? -20.631 -6.479 4.495 1.00 77.69 190 ASN A O 1
ATOM 1563 N N . GLU A 1 191 ? -18.826 -5.807 5.634 1.00 71.50 191 GLU A N 1
ATOM 1564 C CA . GLU A 1 191 ? -19.129 -6.586 6.839 1.00 71.50 191 GLU A CA 1
ATOM 1565 C C . GLU A 1 191 ? -19.493 -5.656 8.008 1.00 71.50 191 GLU A C 1
ATOM 1567 O O . GLU A 1 191 ? -18.785 -4.691 8.296 1.00 71.50 191 GLU A O 1
ATOM 1572 N N . ASN A 1 192 ? -20.578 -5.966 8.731 1.00 74.31 192 ASN A N 1
ATOM 1573 C CA . ASN A 1 192 ? -20.921 -5.253 9.961 1.00 74.31 192 ASN A CA 1
ATOM 1574 C C . ASN A 1 192 ? -19.980 -5.695 11.092 1.00 74.31 192 ASN A C 1
ATOM 1576 O O . ASN A 1 192 ? -20.264 -6.604 11.876 1.00 74.31 192 ASN A O 1
ATOM 1580 N N . PHE A 1 193 ? -18.800 -5.083 11.139 1.00 74.50 193 PHE A N 1
ATOM 1581 C CA . PHE A 1 193 ? -17.743 -5.465 12.070 1.00 74.50 193 PHE A CA 1
ATOM 1582 C C . PHE A 1 193 ? -18.094 -5.156 13.533 1.00 74.50 193 PHE A C 1
ATOM 1584 O O . PHE A 1 193 ? -17.431 -5.672 14.426 1.00 74.50 193 PHE A O 1
ATOM 1591 N N . PHE A 1 194 ? -19.134 -4.374 13.827 1.00 74.50 194 PHE A N 1
ATOM 1592 C CA . PHE A 1 194 ? -19.552 -4.143 15.212 1.00 74.50 194 PHE A CA 1
ATOM 1593 C C . PHE A 1 194 ? -20.229 -5.360 15.848 1.00 74.50 194 PHE A C 1
ATOM 1595 O O . PHE A 1 194 ? -20.068 -5.570 17.047 1.00 74.50 194 PHE A O 1
ATOM 1602 N N . GLU A 1 195 ? -20.880 -6.211 15.055 1.00 73.69 195 GLU A N 1
ATOM 1603 C CA . GLU A 1 195 ? -21.725 -7.303 15.562 1.00 73.69 195 GLU A CA 1
ATOM 1604 C C . GLU A 1 195 ? -20.990 -8.646 15.685 1.00 73.69 195 GLU A C 1
ATOM 1606 O O . GLU A 1 195 ? -21.417 -9.523 16.429 1.00 73.69 195 GLU A O 1
ATOM 1611 N N . ASN A 1 196 ? -19.868 -8.843 14.981 1.00 83.38 196 ASN A N 1
ATOM 1612 C CA . ASN A 1 196 ? -19.229 -10.160 14.899 1.00 83.38 196 ASN A CA 1
ATOM 1613 C C . ASN A 1 196 ? -17.732 -10.125 15.228 1.00 83.38 196 ASN A C 1
ATOM 1615 O O . ASN A 1 196 ? -16.906 -9.600 14.475 1.00 83.38 196 ASN A O 1
ATOM 1619 N N . ILE A 1 197 ? -17.360 -10.786 16.327 1.00 86.12 197 ILE A N 1
ATOM 1620 C CA . ILE A 1 197 ? -15.971 -10.882 16.794 1.00 86.12 197 ILE A CA 1
ATOM 1621 C C . ILE A 1 197 ? -15.022 -11.545 15.784 1.00 86.12 197 ILE A C 1
ATOM 1623 O O . ILE A 1 197 ? -13.852 -11.168 15.704 1.00 86.12 197 ILE A O 1
ATOM 1627 N N . VAL A 1 198 ? -15.506 -12.496 14.979 1.00 87.31 198 VAL A N 1
ATOM 1628 C CA . VAL A 1 198 ? -14.711 -13.154 13.931 1.00 87.31 198 VAL A CA 1
ATOM 1629 C C . VAL A 1 198 ? -14.326 -12.140 12.858 1.00 87.31 198 VAL A C 1
ATOM 1631 O O . VAL A 1 198 ? -13.158 -12.080 12.466 1.00 87.31 198 VAL A O 1
ATOM 1634 N N . PHE A 1 199 ? -15.271 -11.293 12.439 1.00 87.19 199 PHE A N 1
ATOM 1635 C CA . PHE A 1 199 ? -15.012 -10.231 11.466 1.00 87.19 199 PHE A CA 1
ATOM 1636 C C . PHE A 1 199 ? -14.089 -9.149 12.037 1.00 87.19 199 PHE A C 1
ATOM 1638 O O . PHE A 1 199 ? -13.119 -8.782 11.374 1.00 87.19 199 PHE A O 1
ATOM 1645 N N . ARG A 1 200 ? -14.265 -8.737 13.303 1.00 88.62 200 ARG A N 1
ATOM 1646 C CA . ARG A 1 200 ? -13.328 -7.813 13.987 1.00 88.62 200 ARG A CA 1
ATOM 1647 C C . ARG A 1 200 ? -11.895 -8.328 13.967 1.00 88.62 200 ARG A C 1
ATOM 1649 O O . ARG A 1 200 ? -10.975 -7.611 13.575 1.00 88.62 200 ARG A O 1
ATOM 1656 N N . ASN A 1 201 ? -11.704 -9.588 14.348 1.00 88.88 201 ASN A N 1
ATOM 1657 C CA . ASN A 1 201 ? -10.384 -10.212 14.394 1.00 88.88 201 ASN A CA 1
ATOM 1658 C C . ASN A 1 201 ? -9.765 -10.346 12.997 1.00 88.88 201 ASN A C 1
ATOM 1660 O O . ASN A 1 201 ? -8.564 -10.119 12.824 1.00 88.88 201 ASN A O 1
ATOM 1664 N N . LYS A 1 202 ? -10.576 -10.683 11.987 1.00 91.75 202 LYS A N 1
ATOM 1665 C CA . LYS A 1 202 ? -10.154 -10.735 10.581 1.00 91.75 202 LYS A CA 1
ATOM 1666 C C . LYS A 1 202 ? -9.702 -9.358 10.092 1.00 91.75 202 LYS A C 1
ATOM 1668 O O . LYS A 1 202 ? -8.587 -9.251 9.580 1.00 91.75 202 LYS A O 1
ATOM 1673 N N . LEU A 1 203 ? -10.508 -8.320 10.309 1.00 92.06 203 LEU A N 1
ATOM 1674 C CA . LEU A 1 203 ? -10.203 -6.941 9.926 1.00 92.06 203 LEU A CA 1
ATOM 1675 C C . LEU A 1 203 ? -8.923 -6.438 10.611 1.00 92.06 203 LEU A C 1
ATOM 1677 O O . LEU A 1 203 ? -8.022 -5.932 9.944 1.00 92.06 203 LEU A O 1
ATOM 1681 N N . ALA A 1 204 ? -8.798 -6.651 11.924 1.00 92.50 204 ALA A N 1
ATOM 1682 C CA . ALA A 1 204 ? -7.612 -6.304 12.707 1.00 92.50 204 ALA A CA 1
ATOM 1683 C C . ALA A 1 204 ? -6.341 -6.968 12.159 1.00 92.50 204 ALA A C 1
ATOM 1685 O O . ALA A 1 204 ? -5.309 -6.317 11.965 1.00 92.50 204 ALA A O 1
ATOM 1686 N N . LYS A 1 205 ? -6.418 -8.272 11.869 1.00 94.50 205 LYS A N 1
ATOM 1687 C CA . LYS A 1 205 ? -5.307 -9.041 11.302 1.00 94.50 205 LYS A CA 1
ATOM 1688 C C . LYS A 1 205 ? -4.920 -8.528 9.917 1.00 94.50 205 LYS A C 1
ATOM 1690 O O . LYS A 1 205 ? -3.730 -8.365 9.648 1.00 94.50 205 LYS A O 1
ATOM 1695 N N . GLN A 1 206 ? -5.898 -8.271 9.051 1.00 94.94 206 GLN A N 1
ATOM 1696 C CA . GLN A 1 206 ? -5.662 -7.737 7.709 1.00 94.94 206 GLN A CA 1
ATOM 1697 C C . GLN A 1 206 ? -5.026 -6.346 7.759 1.00 94.94 206 GLN A C 1
ATOM 1699 O O . GLN A 1 206 ? -4.020 -6.130 7.089 1.00 94.94 206 GLN A O 1
ATOM 1704 N N . MET A 1 207 ? -5.545 -5.440 8.593 1.00 95.06 207 MET A N 1
ATOM 1705 C CA . MET A 1 207 ? -5.014 -4.082 8.744 1.00 95.06 207 MET A CA 1
ATOM 1706 C C . MET A 1 207 ? -3.574 -4.099 9.268 1.00 95.06 207 MET A C 1
ATOM 1708 O O . MET A 1 207 ? -2.709 -3.419 8.721 1.00 95.06 207 MET A O 1
ATOM 1712 N N . ARG A 1 208 ? -3.280 -4.932 10.277 1.00 96.25 208 ARG A N 1
ATOM 1713 C CA . ARG A 1 208 ? -1.912 -5.109 10.788 1.00 96.25 208 ARG A CA 1
ATOM 1714 C C . ARG A 1 208 ? -0.970 -5.627 9.703 1.00 96.25 208 ARG A C 1
ATOM 1716 O O . ARG A 1 208 ? 0.123 -5.093 9.543 1.00 96.25 208 ARG A O 1
ATOM 1723 N N . ASN A 1 209 ? -1.384 -6.658 8.966 1.00 96.62 209 ASN A N 1
ATOM 1724 C CA . ASN A 1 209 ? -0.573 -7.222 7.888 1.00 96.62 209 ASN A CA 1
ATOM 1725 C C . ASN A 1 209 ? -0.313 -6.191 6.779 1.00 96.62 209 ASN A C 1
ATOM 1727 O O . ASN A 1 209 ? 0.817 -6.058 6.316 1.00 96.62 209 ASN A O 1
ATOM 1731 N N . LEU A 1 210 ? -1.339 -5.422 6.409 1.00 96.94 210 LEU A N 1
ATOM 1732 C CA . LEU A 1 210 ? -1.223 -4.326 5.455 1.00 96.94 210 LEU A CA 1
ATOM 1733 C C . LEU A 1 210 ? -0.194 -3.294 5.932 1.00 96.94 210 LEU A C 1
ATOM 1735 O O . LEU A 1 210 ? 0.741 -3.004 5.198 1.00 96.94 210 LEU A O 1
ATOM 1739 N N . ILE A 1 211 ? -0.293 -2.809 7.174 1.00 96.75 211 ILE A N 1
ATOM 1740 C CA . ILE A 1 211 ? 0.662 -1.838 7.741 1.00 96.75 211 ILE A CA 1
ATOM 1741 C C . ILE A 1 211 ? 2.104 -2.366 7.691 1.00 96.75 211 ILE A C 1
ATOM 1743 O O . ILE A 1 211 ? 3.013 -1.621 7.325 1.00 96.75 211 ILE A O 1
ATOM 1747 N N . ILE A 1 212 ? 2.327 -3.639 8.037 1.00 96.88 212 ILE A N 1
ATOM 1748 C CA . ILE A 1 212 ? 3.658 -4.267 7.990 1.00 96.88 212 ILE A CA 1
ATOM 1749 C C . ILE A 1 212 ? 4.204 -4.268 6.559 1.00 96.88 212 ILE A C 1
ATOM 1751 O O . ILE A 1 212 ? 5.341 -3.856 6.334 1.00 96.88 212 ILE A O 1
ATOM 1755 N N . LYS A 1 213 ? 3.395 -4.696 5.587 1.00 97.50 213 LYS A N 1
ATOM 1756 C CA . LYS A 1 213 ? 3.804 -4.777 4.179 1.00 97.50 213 LYS A CA 1
ATOM 1757 C C . LYS A 1 213 ? 4.041 -3.405 3.557 1.00 97.50 213 LYS A C 1
ATOM 1759 O O . LYS A 1 213 ? 5.008 -3.236 2.823 1.00 97.50 213 LYS A O 1
ATOM 1764 N N . GLN A 1 214 ? 3.233 -2.411 3.915 1.00 97.31 214 GLN A N 1
ATOM 1765 C CA . GLN A 1 214 ? 3.458 -1.024 3.514 1.00 97.31 214 GLN A CA 1
ATOM 1766 C C . GLN A 1 214 ? 4.780 -0.475 4.067 1.00 97.31 214 GLN A C 1
ATOM 1768 O O . GLN A 1 214 ? 5.500 0.186 3.331 1.00 97.31 214 GLN A O 1
ATOM 1773 N N . ASN A 1 215 ? 5.138 -0.775 5.323 1.00 97.12 215 ASN A N 1
ATOM 1774 C CA . ASN A 1 215 ? 6.434 -0.358 5.878 1.00 97.12 215 ASN A CA 1
ATOM 1775 C C . ASN A 1 215 ? 7.604 -0.982 5.119 1.00 97.12 215 ASN A C 1
ATOM 1777 O O . ASN A 1 215 ? 8.552 -0.280 4.792 1.00 97.12 215 ASN A O 1
ATOM 1781 N N . LEU A 1 216 ? 7.511 -2.278 4.807 1.00 95.88 216 LEU A N 1
ATOM 1782 C CA . LEU A 1 216 ? 8.535 -2.967 4.027 1.00 95.88 216 LEU A CA 1
ATOM 1783 C C . LEU A 1 216 ? 8.714 -2.320 2.645 1.00 95.88 216 LEU A C 1
ATOM 1785 O O . LEU A 1 216 ? 9.841 -2.095 2.216 1.00 95.88 216 LEU A O 1
ATOM 1789 N N . LEU A 1 217 ? 7.611 -1.987 1.969 1.00 96.25 217 LEU A N 1
ATOM 1790 C CA . LEU A 1 217 ? 7.648 -1.315 0.671 1.00 96.25 217 LEU A CA 1
ATOM 1791 C C . LEU A 1 217 ? 8.226 0.106 0.766 1.00 96.25 217 LEU A C 1
ATOM 1793 O O . LEU A 1 217 ? 9.061 0.475 -0.054 1.00 96.25 217 LEU A O 1
ATOM 1797 N N . LEU A 1 218 ? 7.857 0.874 1.797 1.00 96.25 218 LEU A N 1
ATOM 1798 C CA . LEU A 1 218 ? 8.453 2.187 2.071 1.00 96.25 218 LEU A CA 1
ATOM 1799 C C . LEU A 1 218 ? 9.961 2.094 2.322 1.00 96.25 218 LEU A C 1
ATOM 1801 O O . LEU A 1 218 ? 10.715 2.952 1.872 1.00 96.25 218 LEU A O 1
ATOM 1805 N N . ASP A 1 219 ? 10.421 1.057 3.021 1.00 93.06 219 ASP A N 1
ATOM 1806 C CA . ASP A 1 219 ? 11.850 0.843 3.219 1.00 93.06 219 ASP A CA 1
ATOM 1807 C C . ASP A 1 219 ? 12.552 0.507 1.900 1.00 93.06 219 ASP A C 1
ATOM 1809 O O . ASP A 1 219 ? 13.617 1.062 1.641 1.00 93.06 219 ASP A O 1
ATOM 1813 N N . LEU A 1 220 ? 11.943 -0.295 1.018 1.00 91.38 220 LEU A N 1
ATOM 1814 C CA . LEU A 1 220 ? 12.476 -0.537 -0.329 1.00 91.38 220 LEU A CA 1
ATOM 1815 C C . LEU A 1 220 ? 12.544 0.739 -1.180 1.00 91.38 220 LEU A C 1
ATOM 1817 O O . LEU A 1 220 ? 13.552 0.953 -1.855 1.00 91.38 220 LEU A O 1
ATOM 1821 N N . TYR A 1 221 ? 11.541 1.620 -1.114 1.00 92.62 221 TYR A N 1
ATOM 1822 C CA . TYR A 1 221 ? 11.557 2.891 -1.850 1.00 92.62 221 TYR A CA 1
ATOM 1823 C C . TYR A 1 221 ? 12.736 3.797 -1.477 1.00 92.62 221 TYR A C 1
ATOM 1825 O O . TYR A 1 221 ? 13.280 4.479 -2.353 1.00 92.62 221 TYR A O 1
ATOM 1833 N N . LYS A 1 222 ? 13.213 3.752 -0.227 1.00 86.88 222 LYS A N 1
ATOM 1834 C CA . LYS A 1 222 ? 14.413 4.495 0.205 1.00 86.88 222 LYS A CA 1
ATOM 1835 C C . LYS A 1 222 ? 15.693 4.007 -0.473 1.00 86.88 222 LYS A C 1
ATOM 1837 O O . LYS A 1 222 ? 16.648 4.768 -0.596 1.00 86.88 222 LYS A O 1
ATOM 1842 N N . TYR A 1 223 ? 15.729 2.759 -0.937 1.00 83.62 223 TYR A N 1
ATOM 1843 C CA . TYR A 1 223 ? 16.888 2.192 -1.628 1.00 83.62 223 TYR A CA 1
ATOM 1844 C C . TYR A 1 223 ? 16.884 2.446 -3.146 1.00 83.62 223 TYR A C 1
ATOM 1846 O O . TYR A 1 223 ? 17.834 2.036 -3.816 1.00 83.62 223 TYR A O 1
ATOM 1854 N N . ARG A 1 224 ? 15.889 3.162 -3.699 1.00 80.31 224 ARG A N 1
ATOM 1855 C CA . ARG A 1 224 ? 15.756 3.422 -5.150 1.00 80.31 224 ARG A CA 1
ATOM 1856 C C . ARG A 1 224 ? 17.010 4.013 -5.800 1.00 80.31 224 ARG A C 1
ATOM 1858 O O . ARG A 1 224 ? 17.372 3.627 -6.906 1.00 80.31 224 ARG A O 1
ATOM 1865 N N . GLU A 1 225 ? 17.717 4.906 -5.107 1.00 72.69 225 GLU A N 1
ATOM 1866 C CA . GLU A 1 225 ? 18.931 5.536 -5.644 1.00 72.69 225 GLU A CA 1
ATOM 1867 C C . GLU A 1 225 ? 20.094 4.545 -5.772 1.00 72.69 225 GLU A C 1
ATOM 1869 O O . GLU A 1 225 ? 20.943 4.681 -6.650 1.00 72.69 225 GLU A O 1
ATOM 1874 N N . ASN A 1 226 ? 20.132 3.514 -4.924 1.00 74.94 226 ASN A N 1
ATOM 1875 C CA . ASN A 1 226 ? 21.112 2.439 -5.055 1.00 74.94 226 ASN A CA 1
ATOM 1876 C C . ASN A 1 226 ? 20.737 1.456 -6.167 1.00 74.94 226 ASN A C 1
ATOM 1878 O O . ASN A 1 226 ? 21.641 0.924 -6.806 1.00 74.94 226 ASN A O 1
ATOM 1882 N N . VAL A 1 227 ? 19.441 1.252 -6.431 1.00 73.25 227 VAL A N 1
ATOM 1883 C CA . VAL A 1 227 ? 18.980 0.476 -7.593 1.00 73.25 227 VAL A CA 1
ATOM 1884 C C . VAL A 1 227 ? 19.433 1.150 -8.890 1.00 73.25 227 VAL A C 1
ATOM 1886 O O . VAL A 1 227 ? 19.947 0.475 -9.776 1.00 73.25 227 VAL A O 1
ATOM 1889 N N . LEU A 1 228 ? 19.370 2.485 -8.968 1.00 71.69 228 LEU A N 1
ATOM 1890 C CA . LEU A 1 228 ? 19.810 3.232 -10.153 1.00 71.69 228 LEU A CA 1
ATOM 1891 C C . LEU A 1 228 ? 21.283 3.081 -10.490 1.00 71.69 228 LEU A C 1
ATOM 1893 O O . LEU A 1 228 ? 21.624 2.968 -11.663 1.00 71.69 228 LEU A O 1
ATOM 1897 N N . LYS A 1 229 ? 22.152 3.018 -9.479 1.00 74.12 229 LYS A N 1
ATOM 1898 C CA . LYS A 1 229 ? 23.586 2.767 -9.693 1.00 74.12 229 LYS A CA 1
ATOM 1899 C C . LYS A 1 229 ? 23.849 1.424 -10.381 1.00 74.12 229 LYS A C 1
ATOM 1901 O O . LYS A 1 229 ? 24.925 1.232 -10.932 1.00 74.12 229 LYS A O 1
ATOM 1906 N N . ASN A 1 230 ? 22.885 0.503 -10.342 1.00 75.50 230 ASN A N 1
ATOM 1907 C CA . ASN A 1 230 ? 22.968 -0.796 -10.998 1.00 75.50 230 ASN A CA 1
ATOM 1908 C C . ASN A 1 230 ? 22.295 -0.816 -12.384 1.00 75.50 230 ASN A C 1
ATOM 1910 O O . ASN A 1 230 ? 22.232 -1.892 -12.974 1.00 75.50 230 ASN A O 1
ATOM 1914 N N . CYS A 1 231 ? 21.749 0.303 -12.881 1.00 77.25 231 CYS A N 1
ATOM 1915 C CA . CYS A 1 231 ? 21.009 0.389 -14.153 1.00 77.25 231 CYS A CA 1
ATOM 1916 C C . CYS A 1 231 ? 21.851 0.871 -15.351 1.00 77.25 231 CYS A C 1
ATOM 1918 O O . CYS A 1 231 ? 21.356 0.864 -16.491 1.00 77.25 231 CYS A O 1
ATOM 1920 N N . ASP A 1 232 ? 23.103 1.253 -15.089 1.00 65.25 232 ASP A N 1
ATOM 1921 C CA . ASP A 1 232 ? 24.126 1.522 -16.102 1.00 65.25 232 ASP A CA 1
ATOM 1922 C C . ASP A 1 232 ? 24.632 0.232 -16.768 1.00 65.25 232 ASP A C 1
ATOM 1924 O O . ASP A 1 232 ? 24.862 -0.790 -16.066 1.00 65.25 232 ASP A O 1
#

pLDDT: mean 87.5, std 11.36, range [42.09, 97.5]

Organism: NCBI:txid2304626

Secondary structure (DSSP, 8-state):
-------HHHHHTT-HHHHHHHHHHHHHHHHHHHHHHHHHHHHHHHHHHHHHHHHHHHHHHHHHHHHHHHHHHHHHHHHHHHHTTB-TTS-EEEEGGGHHHHHHHHTTTEEEEEEEEEETTEEEEEEEE------THHHH----HHHHHHHTSGGGGGS-HHHHHHHHHHHHHHHHHHHHHHHHHHHHHHS-TTT-HHHHHHHHHHHHHHHHHHHHHHHHHHTHHHHHTT--

Radius of gyration: 34.04 Å; chains: 1; bounding box: 98×25×101 Å